Protein AF-A0A640W4Z6-F1 (afdb_monomer_lite)

Foldseek 3Di:
DDQPDFFWDFDWPLPVVLVPPPDDQVDWDWIWTWTTGSVDIDIDIDTDRSVLSVQCVVCLLVVVLVSNLVSCVVVVVQPPDDSVRVSCNQLCVVVCVVPVCVVPQDPDDPKGKFFFWPWKKKWADWPDPPVVLVVLVVLLVVCCVVCVVCVVNSVVSVVVVQVVLQDKDWDQKDKTKHDHDPAWTWIWTAHSVGTDIDTDPDGIKIKMFGGFTFGFHPPPMTMTTGTGRMMMID

Secondary structure (DSSP, 8-state):
--------EEEE---SGGGG--S-TT-EEEEEEEEEETTEEEEEEEEEEHHHHHHHHHHHHTT-HHHHHHHHHHTT--TT--HHHHHHHHTTHHHHHH-HHHHSS-SSSS-EEEEEEEEEEEESEE----TTTHHHHHHHHHHHHH-TT-HHHHHHHHHHHHHHHTS-EEEEEEEEEEE-SSS--EEEEEETTEEEEEE-SSSPEEEEEEEEEEEEE-SSS-EEEEEEEEEEE-

pLDDT: mean 70.26, std 14.86, range [28.12, 92.25]

Radius of gyration: 20.42 Å; chains: 1; bounding box: 44×44×54 Å

Sequence (234 aa):
MRKIMAIFIISLLVCPSFYHVAGRNDVKKEVEIRIYAPNKITIIKKNLPIDKARELSYAINKTKIEVLLKILKEENLTGEYSLNELRAFINGNHMKKTHPQIFSKKLSGEWIYNAMCHPFKISGDMMDIFLYNAGLWALFVILDKLFPSFPLLSGIPLLLIMILGTIPKTTTLGLWIVDQYRGDPYLYANGIFGETEIEKKEGNLIVVTLGFTGVVTIAWRPSAIGSALFVAAK

Structure (mmCIF, N/CA/C/O backbone):
data_AF-A0A640W4Z6-F1
#
_entry.id   AF-A0A640W4Z6-F1
#
loop_
_atom_site.group_PDB
_atom_site.id
_atom_site.type_symbol
_atom_site.label_atom_id
_atom_site.label_alt_id
_atom_site.label_comp_id
_atom_site.label_asym_id
_atom_site.label_entity_id
_atom_site.label_seq_id
_atom_site.pdbx_PDB_ins_code
_atom_site.Cartn_x
_atom_site.Cartn_y
_atom_site.Cartn_z
_atom_site.occupancy
_atom_site.B_iso_or_equiv
_atom_site.auth_seq_id
_atom_site.auth_comp_id
_atom_site.auth_asym_id
_atom_site.auth_atom_id
_atom_site.pdbx_PDB_model_num
ATOM 1 N N . MET A 1 1 ? -20.140 -17.583 -14.870 1.00 29.97 1 MET A N 1
ATOM 2 C CA . MET A 1 1 ? -20.320 -16.509 -13.863 1.00 29.97 1 MET A CA 1
ATOM 3 C C . MET A 1 1 ? -18.998 -16.252 -13.150 1.00 29.97 1 MET A C 1
ATOM 5 O O . MET A 1 1 ? -18.537 -17.117 -12.415 1.00 29.97 1 MET A O 1
ATOM 9 N N . ARG A 1 2 ? -18.353 -15.106 -13.409 1.00 28.28 2 ARG A N 1
ATOM 10 C CA . ARG A 1 2 ? -17.113 -14.693 -12.729 1.00 28.28 2 ARG A CA 1
ATOM 11 C C . ARG A 1 2 ? -17.456 -14.297 -11.289 1.00 28.28 2 ARG A C 1
ATOM 13 O O . ARG A 1 2 ? -18.148 -13.306 -11.088 1.00 28.28 2 ARG A O 1
ATOM 20 N N . LYS A 1 3 ? -17.015 -15.080 -10.298 1.00 28.20 3 LYS A N 1
ATOM 21 C CA . LYS A 1 3 ? -17.085 -14.684 -8.884 1.00 28.20 3 LYS A CA 1
ATOM 22 C C . LYS A 1 3 ? -16.073 -13.556 -8.682 1.00 28.20 3 LYS A C 1
ATOM 24 O O . LYS A 1 3 ? -14.871 -13.798 -8.718 1.00 28.20 3 LYS A O 1
ATOM 29 N N . ILE A 1 4 ? -16.575 -12.329 -8.590 1.00 28.12 4 ILE A N 1
ATOM 30 C CA . ILE A 1 4 ? -15.773 -11.129 -8.351 1.00 28.12 4 ILE A CA 1
ATOM 31 C C . ILE A 1 4 ? -15.097 -11.269 -6.984 1.00 28.12 4 ILE A C 1
ATOM 33 O O . ILE A 1 4 ? -15.717 -11.684 -6.006 1.00 28.12 4 ILE A O 1
ATOM 37 N N . MET A 1 5 ? -13.795 -10.992 -6.972 1.00 29.23 5 MET A N 1
ATOM 38 C CA . MET A 1 5 ? -12.903 -11.096 -5.827 1.00 29.23 5 MET A CA 1
ATOM 39 C C . MET A 1 5 ? -13.321 -10.080 -4.765 1.00 29.23 5 MET A C 1
ATOM 41 O O . MET A 1 5 ? -13.276 -8.872 -4.982 1.00 29.23 5 MET A O 1
ATOM 45 N N . ALA A 1 6 ? -13.760 -10.590 -3.626 1.00 28.50 6 ALA A N 1
ATOM 46 C CA . ALA A 1 6 ? -14.130 -9.806 -2.470 1.00 28.50 6 ALA A CA 1
ATOM 47 C C . ALA A 1 6 ? -12.881 -9.440 -1.668 1.00 28.50 6 ALA A C 1
ATOM 49 O O . ALA A 1 6 ? -12.197 -10.330 -1.171 1.00 28.50 6 ALA A O 1
ATOM 50 N N . ILE A 1 7 ? -12.573 -8.152 -1.542 1.00 34.69 7 ILE A N 1
ATOM 51 C CA . ILE A 1 7 ? -11.409 -7.672 -0.793 1.00 34.69 7 ILE A CA 1
ATOM 52 C C . ILE A 1 7 ? -11.915 -6.969 0.463 1.00 34.69 7 ILE A C 1
ATOM 54 O O . ILE A 1 7 ? -12.677 -6.007 0.372 1.00 34.69 7 ILE A O 1
ATOM 58 N N . PHE A 1 8 ? -11.488 -7.458 1.629 1.00 36.53 8 PHE A N 1
ATOM 59 C CA . PHE A 1 8 ? -11.669 -6.740 2.884 1.00 36.53 8 PHE A CA 1
ATOM 60 C C . PHE A 1 8 ? -10.599 -5.661 3.001 1.00 36.53 8 PHE A C 1
ATOM 62 O O . PHE A 1 8 ? -9.444 -5.896 2.660 1.00 36.53 8 PHE A O 1
ATOM 69 N N . ILE A 1 9 ? -10.966 -4.465 3.439 1.00 41.16 9 ILE A N 1
ATOM 70 C CA . ILE A 1 9 ? -10.035 -3.351 3.630 1.00 41.16 9 ILE A CA 1
ATOM 71 C C . ILE A 1 9 ? -10.560 -2.585 4.836 1.00 41.16 9 ILE A C 1
ATOM 73 O O . ILE A 1 9 ? -11.763 -2.364 4.940 1.00 41.16 9 ILE A O 1
ATOM 77 N N . ILE A 1 10 ? -9.679 -2.192 5.747 1.00 39.78 10 ILE A N 1
ATOM 78 C CA . ILE A 1 10 ? -9.947 -1.094 6.673 1.00 39.78 10 ILE A CA 1
ATOM 79 C C . ILE A 1 10 ? -9.074 0.049 6.177 1.00 39.78 10 ILE A C 1
ATOM 81 O O . ILE A 1 10 ? -7.900 0.138 6.522 1.00 39.78 10 ILE A O 1
ATOM 85 N N . SER A 1 11 ? -9.610 0.872 5.274 1.00 39.69 11 SER A N 1
ATOM 86 C CA . SER A 1 11 ? -8.894 2.069 4.831 1.00 39.69 11 SER A CA 1
ATOM 87 C C . SER A 1 11 ? -9.276 3.199 5.768 1.00 39.69 11 SER A C 1
ATOM 89 O O . SER A 1 11 ? -10.412 3.677 5.736 1.00 39.69 11 SER A O 1
ATOM 91 N N . LEU A 1 12 ? -8.332 3.593 6.610 1.00 43.41 12 LEU A N 1
ATOM 92 C CA . LEU A 1 12 ? -8.458 4.743 7.484 1.00 43.41 12 LEU A CA 1
ATOM 93 C C . LEU A 1 12 ? -7.814 5.927 6.768 1.00 43.41 12 LEU A C 1
ATOM 95 O O . LEU A 1 12 ? -6.592 6.047 6.714 1.00 43.41 12 LEU A O 1
ATOM 99 N N . LEU A 1 13 ? -8.649 6.785 6.170 1.00 39.41 13 LEU A N 1
ATOM 100 C CA . LEU A 1 13 ? -8.226 8.073 5.608 1.00 39.41 13 LEU A CA 1
ATOM 101 C C . LEU A 1 13 ? -7.960 9.036 6.767 1.00 39.41 13 LEU A C 1
ATOM 103 O O . LEU A 1 13 ? -8.683 9.988 7.042 1.00 39.41 13 LEU A O 1
ATOM 107 N N . VAL A 1 14 ? -6.896 8.734 7.492 1.00 39.66 14 VAL A N 1
ATOM 108 C CA . VAL A 1 14 ? -6.366 9.526 8.589 1.00 39.66 14 VAL A CA 1
ATOM 109 C C . VAL A 1 14 ? -5.476 10.563 7.917 1.00 39.66 14 VAL A C 1
ATOM 111 O O . VAL A 1 14 ? -4.285 10.352 7.721 1.00 39.66 14 VAL A O 1
ATOM 114 N N . CYS A 1 15 ? -6.101 11.650 7.452 1.00 34.56 15 CYS A N 1
ATOM 115 C CA . CYS A 1 15 ? -5.456 12.708 6.674 1.00 34.56 15 CYS A CA 1
ATOM 116 C C . CYS A 1 15 ? -4.086 13.081 7.289 1.00 34.56 15 CYS A C 1
ATOM 118 O O . CYS A 1 15 ? -4.086 13.483 8.457 1.00 34.56 15 CYS A O 1
ATOM 120 N N . PRO A 1 16 ? -2.947 12.969 6.564 1.00 39.22 16 PRO A N 1
ATOM 121 C CA . PRO A 1 16 ? -1.575 13.045 7.104 1.00 39.22 16 PRO A CA 1
ATOM 122 C C . PRO A 1 16 ? -1.228 14.324 7.889 1.00 39.22 16 PRO A C 1
ATOM 124 O O . PRO A 1 16 ? -0.202 14.387 8.560 1.00 39.22 16 PRO A O 1
ATOM 127 N N . SER A 1 17 ? -2.125 15.306 7.941 1.00 39.84 17 SER A N 1
ATOM 128 C CA . SER A 1 17 ? -2.103 16.446 8.864 1.00 39.84 17 SER A CA 1
ATOM 129 C C . SER A 1 17 ? -2.153 16.091 10.370 1.00 39.84 17 SER A C 1
ATOM 131 O O . SER A 1 17 ? -2.319 16.983 11.198 1.00 39.84 17 SER A O 1
ATOM 133 N N . PHE A 1 18 ? -2.019 14.821 10.780 1.00 45.28 18 PHE A N 1
ATOM 134 C CA . PHE A 1 18 ? -1.914 14.413 12.197 1.00 45.28 18 PHE A CA 1
ATOM 135 C C . PHE A 1 18 ? -0.620 14.866 12.883 1.00 45.28 18 PHE A C 1
ATOM 137 O O . PHE A 1 18 ? -0.605 15.024 14.111 1.00 45.28 18 PHE A O 1
ATOM 144 N N . TYR A 1 19 ? 0.442 15.097 12.107 1.00 44.72 19 TYR A N 1
ATOM 145 C CA . TYR A 1 19 ? 1.771 15.388 12.643 1.00 44.72 19 TYR A CA 1
ATOM 146 C C . TYR A 1 19 ? 1.959 16.839 13.121 1.00 44.72 19 TYR A C 1
ATOM 148 O O . TYR A 1 19 ? 2.885 17.091 13.882 1.00 44.72 19 TYR A O 1
ATOM 156 N N . HIS A 1 20 ? 1.064 17.774 12.768 1.00 44.03 20 HIS A N 1
ATOM 157 C CA . HIS A 1 20 ? 1.247 19.203 13.083 1.00 44.03 20 HIS A CA 1
ATOM 158 C C . HIS A 1 20 ? 0.396 19.767 14.230 1.00 44.03 20 HIS A C 1
ATOM 160 O O . HIS A 1 20 ? 0.592 20.915 14.613 1.00 44.03 20 HIS A O 1
ATOM 166 N N . VAL A 1 21 ? -0.506 18.990 14.836 1.00 48.25 21 VAL A N 1
ATOM 167 C CA . VAL A 1 21 ? -1.343 19.480 15.952 1.00 48.25 21 VAL A CA 1
ATOM 168 C C . VAL A 1 21 ? -0.769 19.004 17.290 1.00 48.25 21 VAL A C 1
ATOM 170 O O . VAL A 1 21 ? -1.350 18.169 17.982 1.00 48.25 21 VAL A O 1
ATOM 173 N N . ALA A 1 22 ? 0.443 19.433 17.633 1.00 44.06 22 ALA A N 1
ATOM 174 C CA . ALA A 1 22 ? 1.032 19.120 18.934 1.00 44.06 22 ALA A CA 1
ATOM 175 C C . ALA A 1 22 ? 0.314 19.920 20.042 1.00 44.06 22 ALA A C 1
ATOM 177 O O . ALA A 1 22 ? 0.246 21.142 19.976 1.00 44.06 22 ALA A O 1
ATOM 178 N N . GLY A 1 23 ? -0.229 19.231 21.054 1.00 55.84 23 GLY A N 1
ATOM 179 C CA . GLY A 1 23 ? -0.605 19.842 22.339 1.00 55.84 23 GLY A CA 1
ATOM 180 C C . GLY A 1 23 ? -2.076 20.205 22.582 1.00 55.84 23 GLY A C 1
ATOM 181 O O . GLY A 1 23 ? -2.389 20.621 23.691 1.00 55.84 23 GLY A O 1
ATOM 182 N N . ARG A 1 24 ? -2.992 20.029 21.620 1.00 59.69 24 ARG A N 1
ATOM 183 C CA . ARG A 1 24 ? -4.427 20.323 21.816 1.00 59.69 24 ARG A CA 1
ATOM 184 C C . ARG A 1 24 ? -5.296 19.066 21.760 1.00 59.69 24 ARG A C 1
ATOM 186 O O . ARG A 1 24 ? -5.665 18.622 20.677 1.00 59.69 24 ARG A O 1
ATOM 193 N N . ASN A 1 25 ? -5.596 18.484 22.924 1.00 64.19 25 ASN A N 1
ATOM 194 C CA . ASN A 1 25 ? -6.453 17.291 23.056 1.00 64.19 25 ASN A CA 1
ATOM 195 C C . ASN A 1 25 ? -7.954 17.595 22.881 1.00 64.19 25 ASN A C 1
ATOM 197 O O . ASN A 1 25 ? -8.757 16.686 22.696 1.00 64.19 25 ASN A O 1
ATOM 201 N N . ASP A 1 26 ? -8.334 18.868 22.917 1.00 71.19 26 ASP A N 1
ATOM 202 C CA . ASP A 1 26 ? -9.686 19.379 22.680 1.00 71.19 26 ASP A CA 1
ATOM 203 C C . ASP A 1 26 ? -10.091 19.349 21.196 1.00 71.19 26 ASP A C 1
ATOM 205 O O . ASP A 1 26 ? -11.279 19.399 20.864 1.00 71.19 26 ASP A O 1
ATOM 209 N N . VAL A 1 27 ? -9.119 19.223 20.288 1.00 78.94 27 VAL A N 1
ATOM 210 C CA . VAL A 1 27 ? -9.369 19.165 18.847 1.00 78.94 27 VAL A CA 1
ATOM 211 C C . VAL A 1 27 ? -9.938 17.798 18.474 1.00 78.94 27 VAL A C 1
ATOM 213 O O . VAL A 1 27 ? -9.299 16.759 18.653 1.00 78.94 27 VAL A O 1
ATOM 216 N N . LYS A 1 28 ? -11.140 17.804 17.893 1.00 80.81 28 LYS A N 1
ATOM 217 C CA . LYS A 1 28 ? -11.741 16.625 17.263 1.00 80.81 28 LYS A CA 1
ATOM 218 C C . LYS A 1 28 ? -11.389 16.587 15.782 1.00 80.81 28 LYS A C 1
ATOM 220 O O . LYS A 1 28 ? -11.337 17.625 15.125 1.00 80.81 28 LYS A O 1
ATOM 225 N N . LYS A 1 29 ? -11.179 15.388 15.249 1.00 76.94 29 LYS A N 1
ATOM 226 C CA . LYS A 1 29 ? -10.912 15.165 13.830 1.00 76.94 29 LYS A CA 1
ATOM 227 C C . LYS A 1 29 ? -11.886 14.141 13.276 1.00 76.94 29 LYS A C 1
ATOM 229 O O . LYS A 1 29 ? -12.133 13.118 13.915 1.00 76.94 29 LYS A O 1
ATOM 234 N N . GLU A 1 30 ? -12.428 14.423 12.097 1.00 78.50 30 GLU A N 1
ATOM 235 C CA . GLU A 1 30 ? -13.239 13.442 11.392 1.00 78.50 30 GLU A CA 1
ATOM 236 C C . GLU A 1 30 ? -12.342 12.282 10.964 1.00 78.50 30 GLU A C 1
ATOM 238 O O . GLU A 1 30 ? -11.307 12.458 10.314 1.00 78.50 30 GLU A O 1
ATOM 243 N N . VAL A 1 31 ? -12.739 11.094 11.388 1.00 73.19 31 VAL A N 1
ATOM 244 C CA . VAL A 1 31 ? -12.118 9.836 11.031 1.00 73.19 31 VAL A CA 1
ATOM 245 C C . VAL A 1 31 ? -13.136 9.045 10.232 1.00 73.19 31 VAL A C 1
ATOM 247 O O . VAL A 1 31 ? -14.255 8.799 10.685 1.00 73.19 31 VAL A O 1
ATOM 250 N N . GLU A 1 32 ? -12.731 8.650 9.031 1.00 73.12 32 GLU A N 1
ATOM 251 C CA . GLU A 1 32 ? -13.517 7.798 8.154 1.00 73.12 32 GLU A CA 1
ATOM 252 C C . GLU A 1 32 ? -12.914 6.394 8.144 1.00 73.12 32 GLU A C 1
ATOM 254 O O . GLU A 1 32 ? -11.758 6.192 7.761 1.00 73.12 32 GLU A O 1
ATOM 259 N N . ILE A 1 33 ? -13.719 5.426 8.571 1.00 67.00 33 ILE A N 1
ATOM 260 C CA . ILE A 1 33 ? -13.407 4.004 8.549 1.00 67.00 33 ILE A CA 1
ATOM 261 C C . ILE A 1 33 ? -14.271 3.377 7.480 1.00 67.00 33 ILE A C 1
ATOM 263 O O . ILE A 1 33 ? -15.498 3.399 7.553 1.00 67.00 33 ILE A O 1
ATOM 267 N N . ARG A 1 34 ? -13.625 2.785 6.486 1.00 64.75 34 ARG A N 1
ATOM 268 C CA . ARG A 1 34 ? -14.312 1.991 5.476 1.00 64.75 34 ARG A CA 1
ATOM 269 C C . ARG A 1 34 ? -14.017 0.533 5.736 1.00 64.75 34 ARG A C 1
ATOM 271 O O . ARG A 1 34 ? -12.856 0.149 5.671 1.00 64.75 34 ARG A O 1
ATOM 278 N N . ILE A 1 35 ? -15.054 -0.243 6.014 1.00 63.06 35 ILE A N 1
ATOM 279 C CA . ILE A 1 35 ? -15.006 -1.695 6.137 1.00 63.06 35 ILE A CA 1
ATOM 280 C C . ILE A 1 35 ? -15.552 -2.259 4.831 1.00 63.06 35 ILE A C 1
ATOM 282 O O . ILE A 1 35 ? -16.745 -2.158 4.549 1.00 63.06 35 ILE A O 1
ATOM 286 N N . TYR A 1 36 ? -14.677 -2.823 4.013 1.00 56.72 36 TYR A N 1
ATOM 287 C CA . TYR A 1 36 ? -15.079 -3.446 2.756 1.00 56.72 36 TYR A CA 1
ATOM 288 C C . TYR A 1 36 ? -15.353 -4.921 3.030 1.00 56.72 36 TYR A C 1
ATOM 290 O O . TYR A 1 36 ? -14.544 -5.590 3.652 1.00 56.72 36 TYR A O 1
ATOM 298 N N . ALA A 1 37 ? -16.492 -5.434 2.599 1.00 53.84 37 ALA A N 1
ATOM 299 C CA . ALA A 1 37 ? -16.883 -6.832 2.693 1.00 53.84 37 ALA A CA 1
ATOM 300 C C . ALA A 1 37 ? -17.300 -7.325 1.299 1.00 53.84 37 ALA A C 1
ATOM 302 O O . ALA A 1 37 ? -17.589 -6.499 0.429 1.00 53.84 37 ALA A O 1
ATOM 303 N N . PRO A 1 38 ? -17.365 -8.652 1.060 1.00 47.56 38 PRO A N 1
ATOM 304 C CA . PRO A 1 38 ? -17.603 -9.212 -0.269 1.00 47.56 38 PRO A CA 1
ATOM 305 C C . PRO A 1 38 ? -18.714 -8.575 -1.099 1.00 47.56 38 PRO A C 1
ATOM 307 O O . PRO A 1 38 ? -18.552 -8.413 -2.303 1.00 47.56 38 PRO A O 1
ATOM 310 N N . ASN A 1 39 ? -19.805 -8.176 -0.447 1.00 52.12 39 ASN A N 1
ATOM 311 C CA . ASN A 1 39 ? -20.991 -7.640 -1.110 1.00 52.12 39 ASN A CA 1
ATOM 312 C C . ASN A 1 39 ? -21.408 -6.259 -0.574 1.00 52.12 39 ASN A C 1
ATOM 314 O O . ASN A 1 39 ? -22.507 -5.801 -0.875 1.00 52.12 39 ASN A O 1
ATOM 318 N N . LYS A 1 40 ? -20.593 -5.616 0.274 1.00 56.28 40 LYS A N 1
ATOM 319 C CA . LYS A 1 40 ? -20.990 -4.391 0.983 1.00 56.28 40 LYS A CA 1
ATOM 320 C C . LYS A 1 40 ? -19.780 -3.564 1.393 1.00 56.28 40 LYS A C 1
ATOM 322 O O . LYS A 1 40 ? -18.792 -4.107 1.869 1.00 56.28 40 LYS A O 1
ATOM 327 N N . ILE A 1 41 ? -19.881 -2.246 1.265 1.00 62.75 41 ILE A N 1
ATOM 328 C CA . ILE A 1 41 ? -18.934 -1.306 1.870 1.00 62.75 41 ILE A CA 1
ATOM 329 C C . ILE A 1 41 ? -19.668 -0.608 3.010 1.00 62.75 41 ILE A C 1
ATOM 331 O O . ILE A 1 41 ? -20.677 0.056 2.782 1.00 62.75 41 ILE A O 1
ATOM 335 N N . THR A 1 42 ? -19.165 -0.756 4.231 1.00 70.31 42 THR A N 1
ATOM 336 C CA . THR A 1 42 ? -19.670 -0.044 5.405 1.00 70.31 42 THR A CA 1
ATOM 337 C C . THR A 1 42 ? -18.748 1.136 5.672 1.00 70.31 42 THR A C 1
ATOM 339 O O . THR A 1 42 ? -17.573 0.954 5.982 1.00 70.31 42 THR A O 1
ATOM 342 N N . ILE A 1 43 ? -19.272 2.350 5.529 1.00 75.56 43 ILE A N 1
ATOM 343 C CA . ILE A 1 43 ? -18.536 3.587 5.799 1.00 75.56 43 ILE A CA 1
ATOM 344 C C . ILE A 1 43 ? -19.015 4.133 7.139 1.00 75.56 43 ILE A C 1
ATOM 346 O O . ILE A 1 43 ? -20.203 4.388 7.321 1.00 75.56 43 ILE A O 1
ATOM 350 N N . ILE A 1 44 ? -18.084 4.317 8.067 1.00 76.50 44 ILE A N 1
ATOM 351 C CA . ILE A 1 44 ? -18.327 4.868 9.396 1.00 76.50 44 ILE A CA 1
ATOM 352 C C . ILE A 1 44 ? -17.531 6.162 9.497 1.00 76.50 44 ILE A C 1
ATOM 354 O O . ILE A 1 44 ? -16.304 6.151 9.407 1.00 76.50 44 ILE A O 1
ATOM 358 N N . LYS A 1 45 ? -18.231 7.280 9.678 1.00 82.00 45 LYS A N 1
ATOM 359 C CA . LYS A 1 45 ? -17.625 8.593 9.918 1.00 82.00 45 LYS A CA 1
ATOM 360 C C . LYS A 1 45 ? -17.846 8.982 11.366 1.00 82.00 45 LYS A C 1
ATOM 362 O O . LYS A 1 45 ? -18.983 8.959 11.837 1.00 82.00 45 LYS A O 1
ATOM 367 N N . LYS A 1 46 ? -16.777 9.334 12.075 1.00 83.12 46 LYS A N 1
ATOM 368 C CA . LYS A 1 46 ? -16.867 9.781 13.465 1.00 83.12 46 LYS A CA 1
ATOM 369 C C . LYS A 1 46 ? -15.847 10.867 13.759 1.00 83.12 46 LYS A C 1
ATOM 371 O O . LYS A 1 46 ? -14.681 10.750 13.400 1.00 83.12 46 LYS A O 1
ATOM 376 N N . ASN A 1 47 ? -16.284 11.896 14.475 1.00 84.19 47 ASN A N 1
ATOM 377 C CA . ASN A 1 47 ? -15.384 12.886 15.051 1.00 84.19 47 ASN A CA 1
ATOM 378 C C . ASN A 1 47 ? -14.745 12.313 16.317 1.00 84.19 47 ASN A C 1
ATOM 380 O O . ASN A 1 47 ? -15.415 12.184 17.344 1.00 84.19 47 ASN A O 1
ATOM 384 N N . LEU A 1 48 ? -13.463 11.967 16.231 1.00 81.62 48 LEU A N 1
ATOM 385 C CA . LEU A 1 48 ? -12.689 11.433 17.347 1.00 81.62 48 LEU A CA 1
ATOM 386 C C . LEU A 1 48 ? -11.808 12.516 17.973 1.00 81.62 48 LEU A C 1
ATOM 388 O O . LEU A 1 48 ? -11.275 13.358 17.243 1.00 81.62 48 LEU A O 1
ATOM 392 N N . PRO A 1 49 ? -11.607 12.482 19.302 1.00 85.62 49 PRO A N 1
ATOM 393 C CA . PRO A 1 49 ? -10.501 13.184 19.942 1.00 85.62 49 PRO A CA 1
ATOM 394 C C . PRO A 1 49 ? -9.166 12.864 19.251 1.00 85.62 49 PRO A C 1
ATOM 396 O O . PRO A 1 49 ? -8.940 11.738 18.789 1.00 85.62 49 PRO A O 1
ATOM 399 N N . ILE A 1 50 ? -8.287 13.859 19.120 1.00 80.06 50 ILE A N 1
ATOM 400 C CA . ILE A 1 50 ? -7.060 13.708 18.326 1.00 80.06 50 ILE A CA 1
ATOM 401 C C . ILE A 1 50 ? -6.089 12.664 18.893 1.00 80.06 50 ILE A C 1
ATOM 403 O O . ILE A 1 50 ? -5.374 12.018 18.128 1.00 80.06 50 ILE A O 1
ATOM 407 N N . ASP A 1 51 ? -6.072 12.472 20.210 1.00 81.75 51 ASP A N 1
ATOM 408 C CA . ASP A 1 51 ? -5.327 11.424 20.908 1.00 81.75 51 ASP A CA 1
ATOM 409 C C . ASP A 1 51 ? -5.829 10.031 20.509 1.00 81.75 51 ASP A C 1
ATOM 411 O O . ASP A 1 51 ? -5.026 9.189 20.108 1.00 81.75 51 ASP A O 1
ATOM 415 N N . LYS A 1 52 ? -7.150 9.820 20.480 1.00 81.81 52 LYS A N 1
ATOM 416 C CA . LYS A 1 52 ? -7.761 8.562 20.021 1.00 81.81 52 LYS A CA 1
ATOM 417 C C . LYS A 1 52 ? -7.528 8.301 18.541 1.00 81.81 52 LYS A C 1
ATOM 419 O O . LYS A 1 52 ? -7.186 7.186 18.152 1.00 81.81 52 LYS A O 1
ATOM 424 N N . ALA A 1 53 ? -7.638 9.327 17.704 1.00 76.94 53 ALA A N 1
ATOM 425 C CA . ALA A 1 53 ? -7.343 9.200 16.281 1.00 76.94 53 ALA A CA 1
ATOM 426 C C . ALA A 1 53 ? -5.850 8.890 16.016 1.00 76.94 53 ALA A C 1
ATOM 428 O O . ALA A 1 53 ? -5.530 8.127 15.100 1.00 76.94 53 ALA A O 1
ATOM 429 N N . ARG A 1 54 ? -4.930 9.412 16.843 1.00 74.81 54 ARG A N 1
ATOM 430 C CA . ARG A 1 54 ? -3.504 9.036 16.824 1.00 74.81 54 ARG A CA 1
ATOM 431 C C . ARG A 1 54 ? -3.277 7.604 17.281 1.00 74.81 54 ARG A C 1
ATOM 433 O O . ARG A 1 54 ? -2.517 6.894 16.631 1.00 74.81 54 ARG A O 1
ATOM 440 N N . GLU A 1 55 ? -3.922 7.189 18.366 1.00 79.25 55 GLU A N 1
ATOM 441 C CA . GLU A 1 55 ? -3.839 5.823 18.891 1.00 79.25 55 GLU A CA 1
ATOM 442 C C . GLU A 1 55 ? -4.308 4.812 17.835 1.00 79.25 55 GLU A C 1
ATOM 444 O O . GLU A 1 55 ? -3.626 3.821 17.572 1.00 79.25 55 GLU A O 1
ATOM 449 N N . LEU A 1 56 ? -5.408 5.128 17.146 1.00 71.44 56 LEU A N 1
ATOM 450 C CA . LEU A 1 56 ? -5.947 4.343 16.040 1.00 71.44 56 LEU A CA 1
ATOM 451 C C . LEU A 1 56 ? -4.955 4.255 14.868 1.00 71.44 56 LEU A C 1
ATOM 453 O O . LEU A 1 56 ? -4.652 3.160 14.399 1.00 71.44 56 LEU A O 1
ATOM 457 N N . SER A 1 57 ? -4.398 5.391 14.436 1.00 66.69 57 SER A N 1
ATOM 458 C CA . SER A 1 57 ? -3.367 5.448 13.388 1.00 66.69 57 SER A CA 1
ATOM 459 C C . SER A 1 57 ? -2.129 4.620 13.747 1.00 66.69 57 SER A C 1
ATOM 461 O O . SER A 1 57 ? -1.628 3.828 12.950 1.00 66.69 57 SER A O 1
ATOM 463 N N . TYR A 1 58 ? -1.658 4.751 14.986 1.00 67.94 58 TYR A N 1
ATOM 464 C CA . TYR A 1 58 ? -0.508 4.014 15.490 1.00 67.94 58 TYR A CA 1
ATOM 465 C C . TYR A 1 58 ? -0.771 2.504 15.545 1.00 67.94 58 TYR A C 1
ATOM 467 O O . TYR A 1 58 ? 0.089 1.721 15.138 1.00 67.94 58 TYR A O 1
ATOM 475 N N . ALA A 1 59 ? -1.953 2.087 16.010 1.00 67.88 59 ALA A N 1
ATOM 476 C CA . ALA A 1 59 ? -2.335 0.680 16.075 1.00 67.88 59 ALA A CA 1
ATOM 477 C C . ALA A 1 59 ? -2.355 0.024 14.687 1.00 67.88 59 ALA A C 1
ATOM 479 O O . ALA A 1 59 ? -1.899 -1.110 14.553 1.00 67.88 59 ALA A O 1
ATOM 480 N N . ILE A 1 60 ? -2.803 0.750 13.658 1.00 63.16 60 ILE A N 1
ATOM 481 C CA . ILE A 1 60 ? -2.767 0.298 12.259 1.00 63.16 60 ILE A CA 1
ATOM 482 C C . ILE A 1 60 ? -1.328 0.188 11.764 1.00 63.16 60 ILE A C 1
ATOM 484 O O . ILE A 1 60 ? -0.919 -0.876 11.313 1.00 63.16 60 ILE A O 1
ATOM 488 N N . ASN A 1 61 ? -0.541 1.258 11.902 1.00 56.09 61 ASN A N 1
ATOM 489 C CA . ASN A 1 61 ? 0.826 1.321 11.371 1.00 56.09 61 ASN A CA 1
ATOM 490 C C . ASN A 1 61 ? 1.773 0.305 12.024 1.00 56.09 61 ASN A C 1
ATOM 492 O O . ASN A 1 61 ? 2.795 -0.058 11.447 1.00 56.09 61 ASN A O 1
ATOM 496 N N . LYS A 1 62 ? 1.473 -0.119 13.256 1.00 61.31 62 LYS A N 1
ATOM 497 C CA . LYS A 1 62 ? 2.235 -1.137 13.994 1.00 61.31 62 LYS A CA 1
ATOM 498 C C . LYS A 1 62 ? 1.555 -2.502 14.023 1.00 61.31 62 LYS A C 1
ATOM 500 O O . LYS A 1 62 ? 2.011 -3.367 14.767 1.00 61.31 62 LYS A O 1
ATOM 505 N N . THR A 1 63 ? 0.468 -2.682 13.276 1.00 65.25 63 THR A N 1
ATOM 506 C CA . THR A 1 63 ? -0.261 -3.954 13.179 1.00 65.25 63 THR A CA 1
ATOM 507 C C . THR A 1 63 ? -0.677 -4.508 14.554 1.00 65.25 63 THR A C 1
ATOM 509 O O . THR A 1 63 ? -0.752 -5.715 14.778 1.00 65.25 63 THR A O 1
ATOM 512 N N . LYS A 1 64 ? -0.960 -3.623 15.522 1.00 73.12 64 LYS A N 1
ATOM 513 C CA . LYS A 1 64 ? -1.391 -3.992 16.879 1.00 73.12 64 LYS A CA 1
ATOM 51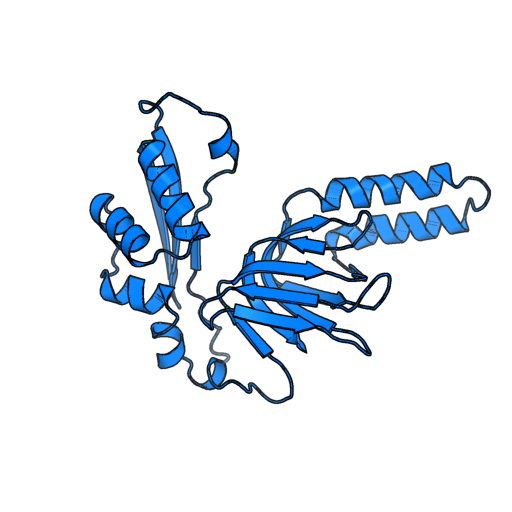4 C C . LYS A 1 64 ? -2.891 -4.282 16.882 1.00 73.12 64 LYS A C 1
ATOM 516 O O . LYS A 1 64 ? -3.690 -3.472 17.347 1.00 73.12 64 LYS A O 1
ATOM 521 N N . ILE A 1 65 ? -3.259 -5.453 16.367 1.00 72.75 65 ILE A N 1
ATOM 522 C CA . ILE A 1 65 ? -4.650 -5.883 16.143 1.00 72.75 65 ILE A CA 1
ATOM 523 C C . ILE A 1 65 ? -5.517 -5.748 17.401 1.00 72.75 65 ILE A C 1
ATOM 525 O O . ILE A 1 65 ? -6.620 -5.221 17.321 1.00 72.75 65 ILE A O 1
ATOM 529 N N . GLU A 1 66 ? -5.021 -6.158 18.571 1.00 83.38 66 GLU A N 1
ATOM 530 C CA . GLU A 1 66 ? -5.788 -6.069 19.825 1.00 83.38 66 GLU A CA 1
ATOM 531 C C . GLU A 1 66 ? -6.099 -4.623 20.228 1.00 83.38 66 GLU A C 1
ATOM 533 O O . GLU A 1 66 ? -7.212 -4.318 20.653 1.00 83.38 66 GLU A O 1
ATOM 538 N N . VAL A 1 67 ? -5.134 -3.717 20.046 1.00 81.69 67 VAL A N 1
ATOM 539 C CA . VAL A 1 67 ? -5.312 -2.285 20.326 1.00 81.69 67 VAL A CA 1
ATOM 540 C C . VAL A 1 67 ? -6.311 -1.685 19.340 1.00 81.69 67 VAL A C 1
ATOM 542 O O . VAL A 1 67 ? -7.230 -0.982 19.747 1.00 81.69 67 VAL A O 1
ATOM 545 N N . LEU A 1 68 ? -6.187 -2.028 18.054 1.00 78.50 68 LEU A N 1
ATOM 546 C CA . LEU A 1 68 ? -7.125 -1.607 17.017 1.00 78.50 68 LEU A CA 1
ATOM 547 C C . LEU A 1 68 ? -8.555 -2.064 17.343 1.00 78.50 68 LEU A C 1
ATOM 549 O O . LEU A 1 68 ? -9.465 -1.243 17.382 1.00 78.50 68 LEU A O 1
ATOM 553 N N . LEU A 1 69 ? -8.757 -3.351 17.633 1.00 84.19 69 LEU A N 1
ATOM 554 C CA . LEU A 1 69 ? -10.070 -3.912 17.969 1.00 84.19 69 LEU A CA 1
ATOM 555 C C . LEU A 1 69 ? -10.668 -3.285 19.233 1.00 84.19 69 LEU A C 1
ATOM 557 O O . LEU A 1 69 ? -11.874 -3.037 19.278 1.00 84.19 69 LEU A O 1
ATOM 561 N N . LYS A 1 70 ? -9.835 -2.997 20.240 1.00 88.31 70 LYS A N 1
ATOM 562 C CA . LYS A 1 70 ? -10.252 -2.295 21.456 1.00 88.31 70 LYS A CA 1
ATOM 563 C C . LYS A 1 70 ? -10.778 -0.897 21.133 1.00 88.31 70 LYS A C 1
ATOM 565 O O . LYS A 1 70 ? -11.901 -0.589 21.519 1.00 88.31 70 LYS A O 1
ATOM 570 N N . ILE A 1 71 ? -10.023 -0.095 20.379 1.00 82.94 71 ILE A N 1
ATOM 571 C CA . ILE A 1 71 ? -10.435 1.265 19.993 1.00 82.94 71 ILE A CA 1
ATOM 572 C C . ILE A 1 71 ? -11.702 1.219 19.138 1.00 82.94 71 ILE A C 1
ATOM 574 O O . ILE A 1 71 ? -12.633 1.980 19.383 1.00 82.94 71 ILE A O 1
ATOM 578 N N . LEU A 1 72 ? -11.779 0.297 18.171 1.00 83.06 72 LEU A N 1
ATOM 579 C CA . LEU A 1 72 ? -12.974 0.145 17.341 1.00 83.06 72 LEU A CA 1
ATOM 580 C C . LEU A 1 72 ? -14.217 -0.157 18.190 1.00 83.06 72 LEU A C 1
ATOM 582 O O . LEU A 1 72 ? -15.286 0.374 17.901 1.00 83.06 72 LEU A O 1
ATOM 586 N N . LYS A 1 73 ? -14.082 -0.970 19.246 1.00 89.81 73 LYS A N 1
ATOM 587 C CA . LYS A 1 73 ? -15.172 -1.247 20.190 1.00 89.81 73 LYS A CA 1
ATOM 588 C C . LYS A 1 73 ? -15.527 -0.024 21.031 1.00 89.81 73 LYS A C 1
ATOM 590 O O . LYS A 1 73 ? -16.691 0.350 21.069 1.00 89.81 73 LYS A O 1
ATOM 595 N N . GLU A 1 74 ? -14.544 0.569 21.712 1.00 90.50 74 GLU A N 1
ATOM 596 C CA . GLU A 1 74 ? -14.738 1.718 22.613 1.00 90.50 74 GLU A CA 1
ATOM 597 C C . GLU A 1 74 ? -15.400 2.891 21.888 1.00 90.50 74 GLU A C 1
ATOM 599 O O . GLU A 1 74 ? -16.265 3.570 22.436 1.00 90.50 74 GLU A O 1
ATOM 604 N N . GLU A 1 75 ? -15.040 3.083 20.622 1.00 85.56 75 GLU A N 1
ATOM 605 C CA . GLU A 1 75 ? -15.542 4.174 19.808 1.00 85.56 75 GLU A CA 1
ATOM 606 C C . GLU A 1 75 ? -16.782 3.810 18.974 1.00 85.56 75 GLU A C 1
ATOM 608 O O . GLU A 1 75 ? -17.235 4.642 18.186 1.00 85.56 75 GLU A O 1
ATOM 613 N N . ASN A 1 76 ? -17.377 2.624 19.141 1.00 85.56 76 ASN A N 1
ATOM 614 C CA . ASN A 1 76 ? -18.520 2.154 18.339 1.00 85.56 76 ASN A CA 1
ATOM 615 C C . ASN A 1 76 ? -18.267 2.236 16.816 1.00 85.56 76 ASN A C 1
ATOM 617 O O . ASN A 1 76 ? -19.135 2.615 16.032 1.00 85.56 76 ASN A O 1
ATOM 621 N N . LEU A 1 77 ? -17.053 1.889 16.394 1.00 81.12 77 LEU A N 1
ATOM 622 C CA . LEU A 1 77 ? -16.576 1.922 15.008 1.00 81.12 77 LEU A CA 1
ATOM 623 C C . LEU A 1 77 ? -16.551 0.533 14.356 1.00 81.12 77 LEU A C 1
ATOM 625 O O . LEU A 1 77 ? -15.927 0.331 13.317 1.00 81.12 77 LEU A O 1
ATOM 629 N N . THR A 1 78 ? -17.210 -0.445 14.969 1.00 81.38 78 THR A N 1
ATOM 630 C CA . THR A 1 78 ? -17.286 -1.821 14.463 1.00 81.38 78 THR A CA 1
ATOM 631 C C . THR A 1 78 ? -18.338 -1.983 13.366 1.00 81.38 78 THR A C 1
ATOM 633 O O . THR A 1 78 ? -18.294 -2.947 12.604 1.00 81.38 78 THR A O 1
ATOM 636 N N . GLY A 1 79 ? -19.293 -1.050 13.277 1.00 81.75 79 GLY A N 1
ATOM 637 C CA . GLY A 1 79 ? -20.482 -1.205 12.443 1.00 81.75 79 GLY A CA 1
ATOM 638 C C . GLY A 1 79 ? -21.329 -2.383 12.926 1.00 81.75 79 GLY A C 1
ATOM 639 O O . GLY A 1 79 ? -21.545 -2.543 14.124 1.00 81.75 79 GLY A O 1
ATOM 640 N N . GLU A 1 80 ? -21.774 -3.223 11.993 1.00 82.50 80 GLU A N 1
ATOM 641 C CA . GLU A 1 80 ? -22.560 -4.438 12.270 1.00 82.50 80 GLU A CA 1
ATOM 642 C C . GLU A 1 80 ? -21.707 -5.673 12.608 1.00 82.50 80 GLU A C 1
ATOM 644 O O . GLU A 1 80 ? -22.249 -6.727 12.926 1.00 82.50 80 GLU A O 1
ATOM 649 N N . TYR A 1 81 ? -20.378 -5.561 12.530 1.00 81.69 81 TYR A N 1
ATOM 650 C CA . TYR A 1 81 ? -19.478 -6.699 12.685 1.00 81.69 81 TYR A CA 1
ATOM 651 C C . TYR A 1 81 ? -19.115 -6.939 14.149 1.00 81.69 81 TYR A C 1
ATOM 653 O O . TYR A 1 81 ? -18.780 -6.014 14.894 1.00 81.69 81 TYR A O 1
ATOM 661 N N . SER A 1 82 ? -19.089 -8.207 14.549 1.00 88.06 82 SER A N 1
ATOM 662 C CA . SER A 1 82 ? -18.517 -8.609 15.832 1.00 88.06 82 SER A CA 1
ATOM 663 C C . SER A 1 82 ? -16.993 -8.426 15.845 1.00 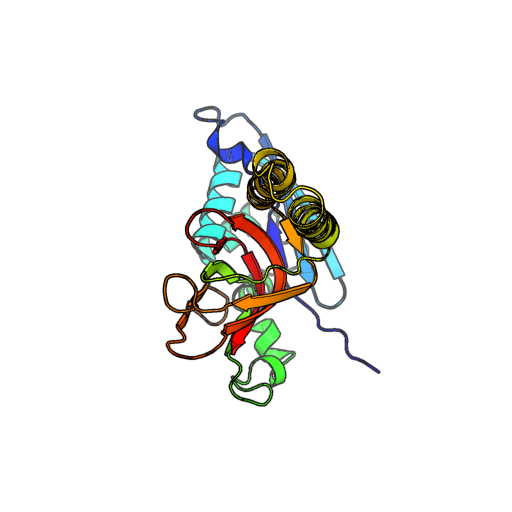88.06 82 SER A C 1
ATOM 665 O O . SER A 1 82 ? -16.321 -8.456 14.811 1.00 88.06 82 SER A O 1
ATOM 667 N N . LEU A 1 83 ? -16.400 -8.310 17.039 1.00 86.56 83 LEU A N 1
ATOM 668 C CA . LEU A 1 83 ? -14.939 -8.244 17.171 1.00 86.56 83 LEU A CA 1
ATOM 669 C C . LEU A 1 83 ? -14.225 -9.484 16.632 1.00 86.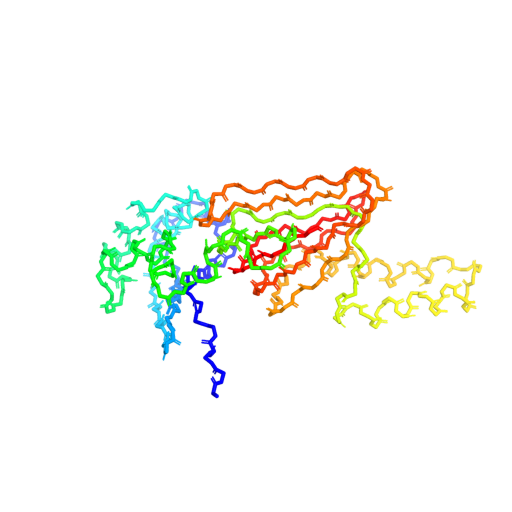56 83 LEU A C 1
ATOM 671 O O . LEU A 1 83 ? -13.107 -9.374 16.132 1.00 86.56 83 LEU A O 1
ATOM 675 N N . ASN A 1 84 ? -14.859 -10.653 16.721 1.00 86.06 84 ASN A N 1
ATOM 676 C CA . ASN A 1 84 ? -14.299 -11.892 16.192 1.00 86.06 84 ASN A CA 1
ATOM 677 C C . ASN A 1 84 ? -14.288 -11.886 14.663 1.00 86.06 84 ASN A C 1
ATOM 679 O O . ASN A 1 84 ? -13.308 -12.326 14.064 1.00 86.06 84 ASN A O 1
ATOM 683 N N . GLU A 1 85 ? -15.333 -11.348 14.034 1.00 78.12 85 GLU A N 1
ATOM 684 C CA . GLU A 1 85 ? -15.370 -11.160 12.584 1.00 78.12 85 GLU A CA 1
ATOM 685 C C . GLU A 1 85 ? -14.313 -10.152 12.142 1.00 78.12 85 GLU A C 1
ATOM 687 O O . GLU A 1 85 ? -13.482 -10.493 11.306 1.00 78.12 85 GLU A O 1
ATOM 692 N N . LEU A 1 86 ? -14.251 -8.969 12.764 1.00 75.94 86 LEU A N 1
ATOM 693 C CA . LEU A 1 86 ? -13.218 -7.963 12.483 1.00 75.94 86 LEU A CA 1
ATOM 694 C C . LEU A 1 86 ? -11.807 -8.529 12.645 1.00 75.94 86 LEU A C 1
ATOM 696 O O . LEU A 1 86 ? -10.970 -8.340 11.769 1.00 75.94 86 LEU A O 1
ATOM 700 N N . ARG A 1 87 ? -11.551 -9.294 13.708 1.00 81.00 87 ARG A N 1
ATOM 701 C CA . ARG A 1 87 ? -10.278 -9.998 13.915 1.00 81.00 87 ARG A CA 1
ATOM 702 C C . ARG A 1 87 ? -9.989 -10.990 12.792 1.00 81.00 87 ARG A C 1
ATOM 704 O O . ARG A 1 87 ? -8.879 -11.022 12.267 1.00 81.00 87 ARG A O 1
ATOM 711 N N . ALA A 1 88 ? -10.973 -11.810 12.427 1.00 67.81 88 ALA A N 1
ATOM 712 C CA . ALA A 1 88 ? -10.829 -12.787 11.355 1.00 67.81 88 ALA A CA 1
ATOM 713 C C . ALA A 1 88 ? -10.582 -12.110 10.002 1.00 67.81 88 ALA A C 1
ATOM 715 O O . ALA A 1 88 ? -9.843 -12.651 9.179 1.00 67.81 88 ALA A O 1
ATOM 716 N N . PHE A 1 89 ? -11.167 -10.936 9.780 1.00 67.75 89 PHE A N 1
ATOM 717 C CA . PHE A 1 89 ? -10.939 -10.146 8.586 1.00 67.75 89 PHE A CA 1
ATOM 718 C C . PHE A 1 89 ? -9.548 -9.501 8.568 1.00 67.75 89 PHE A C 1
ATOM 720 O O . PHE A 1 89 ? -8.825 -9.679 7.591 1.00 67.75 89 PHE A O 1
ATOM 727 N N . ILE A 1 90 ? -9.144 -8.825 9.651 1.00 67.75 90 ILE A N 1
ATOM 728 C CA . ILE A 1 90 ? -7.831 -8.170 9.780 1.00 67.75 90 ILE A CA 1
ATOM 729 C C . ILE A 1 90 ? -6.694 -9.193 9.643 1.00 67.75 90 ILE A C 1
ATOM 731 O O . ILE A 1 90 ? -5.713 -8.933 8.957 1.00 67.75 90 ILE A O 1
ATOM 735 N N . ASN A 1 91 ? -6.843 -10.387 10.224 1.00 66.31 91 ASN A N 1
ATOM 736 C CA . ASN A 1 91 ? -5.823 -11.443 10.159 1.00 66.31 91 ASN A CA 1
ATOM 737 C C . ASN A 1 91 ? -5.876 -12.261 8.857 1.00 66.31 91 ASN A C 1
ATOM 739 O O . ASN A 1 91 ? -5.166 -13.258 8.715 1.00 66.31 91 ASN A O 1
ATOM 743 N N . GLY A 1 92 ? -6.783 -11.927 7.935 1.00 58.28 92 GLY A N 1
ATOM 744 C CA . GLY A 1 92 ? -6.974 -12.671 6.692 1.00 58.28 92 GLY A CA 1
ATOM 745 C C . GLY A 1 92 ? -7.580 -14.069 6.852 1.00 58.28 92 GLY A C 1
ATOM 746 O O . GLY A 1 92 ? -7.763 -14.761 5.853 1.00 58.28 92 GLY A O 1
ATOM 747 N N . ASN A 1 93 ? -7.916 -14.507 8.069 1.00 64.56 93 ASN A N 1
ATOM 748 C CA . ASN A 1 93 ? -8.490 -15.830 8.341 1.00 64.56 93 ASN A CA 1
ATOM 749 C C . ASN A 1 93 ? -9.842 -16.027 7.653 1.00 64.56 93 ASN A C 1
ATOM 751 O O . ASN A 1 93 ? -10.128 -17.115 7.156 1.00 64.56 93 ASN A O 1
ATOM 755 N N . HIS A 1 94 ? -10.658 -14.973 7.593 1.00 63.81 94 HIS A N 1
ATOM 756 C CA . HIS A 1 94 ? -11.918 -15.022 6.863 1.00 63.81 94 HIS A CA 1
ATOM 757 C C . HIS A 1 94 ? -11.671 -15.324 5.381 1.00 63.81 94 HIS A C 1
ATOM 759 O O . HIS A 1 94 ? -12.275 -16.239 4.831 1.00 63.81 94 HIS A O 1
ATOM 765 N N . MET A 1 95 ? -10.717 -14.620 4.767 1.00 57.75 95 MET A N 1
ATOM 766 C CA . MET A 1 95 ? -10.377 -14.808 3.360 1.00 57.75 95 MET A CA 1
ATOM 767 C C . MET A 1 95 ? -9.735 -16.178 3.082 1.00 57.75 95 MET A C 1
ATOM 769 O O . MET A 1 95 ? -10.075 -16.814 2.087 1.00 57.75 95 MET A O 1
ATOM 773 N N . LYS A 1 96 ? -8.879 -16.683 3.987 1.00 61.84 96 LYS A N 1
ATOM 774 C CA . LYS A 1 96 ? -8.343 -18.059 3.931 1.00 61.84 96 LYS A CA 1
ATOM 775 C C . LYS A 1 96 ? -9.461 -19.097 3.859 1.00 61.84 96 LYS A C 1
ATOM 777 O O . LYS A 1 96 ? -9.358 -20.060 3.107 1.00 61.84 96 LYS A O 1
ATOM 782 N N . LYS A 1 97 ? -10.526 -18.891 4.637 1.00 66.56 97 LYS A N 1
ATOM 783 C CA . LYS A 1 97 ? -11.678 -19.793 4.699 1.00 66.56 97 LYS A CA 1
ATOM 784 C C . LYS A 1 97 ? -12.573 -19.680 3.463 1.00 66.56 97 LYS A C 1
ATOM 786 O O . LYS A 1 97 ? -13.059 -20.698 2.983 1.00 66.56 97 LYS A O 1
ATOM 791 N N . THR A 1 98 ? -12.818 -18.469 2.962 1.00 57.12 98 THR A N 1
ATOM 792 C CA . THR A 1 98 ? -13.753 -18.237 1.847 1.00 57.12 98 THR A CA 1
ATOM 793 C C . THR A 1 98 ? -13.133 -18.439 0.470 1.00 57.12 98 THR A C 1
ATOM 795 O O . THR A 1 98 ? -13.845 -18.786 -0.474 1.00 57.12 98 THR A O 1
ATOM 798 N N . HIS A 1 99 ? -11.819 -18.261 0.340 1.00 56.03 99 HIS A N 1
ATOM 799 C CA . HIS A 1 99 ? -11.117 -18.343 -0.937 1.00 56.03 99 HIS A CA 1
ATOM 800 C C . HIS A 1 99 ? -9.818 -19.154 -0.848 1.00 56.03 99 HIS A C 1
ATOM 802 O O . HIS A 1 99 ? -8.793 -18.663 -1.309 1.00 56.03 99 HIS A O 1
ATOM 808 N N . PRO A 1 100 ? -9.816 -20.388 -0.309 1.00 59.28 100 PRO A N 1
ATOM 809 C CA . PRO A 1 100 ? -8.597 -21.161 -0.037 1.00 59.28 100 PRO A CA 1
ATOM 810 C C . PRO A 1 100 ? -7.639 -21.277 -1.235 1.00 59.28 100 PRO A C 1
ATOM 812 O O . PRO A 1 100 ? -6.428 -21.273 -1.046 1.00 59.28 100 PRO A O 1
ATOM 815 N N . GLN A 1 101 ? -8.157 -21.279 -2.463 1.00 57.34 101 GLN A N 1
ATOM 816 C CA . GLN A 1 101 ? -7.390 -21.265 -3.713 1.00 57.34 101 GLN A CA 1
ATOM 817 C C . GLN A 1 101 ? -6.508 -20.019 -3.918 1.00 57.34 101 GLN A C 1
ATOM 819 O O . GLN A 1 101 ? -5.517 -20.089 -4.631 1.00 57.34 101 GLN A O 1
ATOM 824 N N . ILE A 1 102 ? -6.850 -18.883 -3.300 1.00 51.62 102 ILE A N 1
ATOM 825 C CA . ILE A 1 102 ? -6.029 -17.660 -3.285 1.00 51.62 102 ILE A CA 1
ATOM 826 C C . ILE A 1 102 ? -4.945 -17.749 -2.200 1.00 51.62 102 ILE A C 1
ATOM 828 O O . ILE A 1 102 ? -3.920 -17.087 -2.288 1.00 51.62 102 ILE A O 1
ATOM 832 N N . PHE A 1 103 ? -5.163 -18.572 -1.170 1.00 50.91 103 PHE A N 1
ATOM 833 C CA . PHE A 1 103 ? -4.308 -18.677 0.017 1.00 50.91 103 PHE A CA 1
ATOM 834 C C . PHE A 1 103 ? -3.414 -19.919 0.008 1.00 50.91 103 PHE A C 1
ATOM 836 O O . PHE A 1 103 ? -2.510 -20.018 0.838 1.00 50.91 103 PHE A O 1
ATOM 843 N N . SER A 1 104 ? -3.604 -20.839 -0.938 1.00 53.47 104 SER A N 1
ATOM 844 C CA . SER A 1 104 ? -2.577 -21.808 -1.293 1.00 53.47 104 SER A CA 1
ATOM 845 C C . SER A 1 104 ? -1.416 -21.047 -1.914 1.00 53.47 104 SER A C 1
ATOM 847 O O . SER A 1 104 ? -1.592 -20.465 -2.981 1.00 53.47 104 SER A O 1
ATOM 849 N N . LYS A 1 105 ? -0.247 -21.092 -1.259 1.00 52.28 105 LYS A N 1
ATOM 850 C CA . LYS A 1 105 ? 1.038 -20.418 -1.570 1.00 52.28 105 LYS A CA 1
ATOM 851 C C . LYS A 1 105 ? 1.525 -20.492 -3.034 1.00 52.28 105 LYS A C 1
ATOM 853 O O . LYS A 1 105 ? 2.595 -19.989 -3.341 1.00 52.28 105 LYS A O 1
ATOM 858 N N . LYS A 1 106 ? 0.768 -21.137 -3.920 1.00 49.06 106 LYS A N 1
ATOM 859 C CA . LYS A 1 106 ? 0.972 -21.307 -5.354 1.00 49.06 106 LYS A CA 1
ATOM 860 C C . LYS A 1 106 ? -0.360 -21.126 -6.091 1.00 49.06 106 LYS A C 1
ATOM 862 O O . LYS A 1 106 ? -1.032 -22.103 -6.416 1.00 49.06 106 LYS A O 1
ATOM 867 N N . LEU A 1 107 ? -0.726 -19.891 -6.414 1.00 46.66 107 LEU A N 1
ATOM 868 C CA . LEU A 1 107 ? -1.584 -19.650 -7.576 1.00 46.66 107 LEU A CA 1
ATOM 869 C C . LEU A 1 107 ? -0.692 -19.815 -8.818 1.00 46.66 107 LEU A C 1
ATOM 871 O O . LEU A 1 107 ? -0.091 -18.854 -9.271 1.00 46.66 107 LEU A O 1
ATOM 875 N N . SER A 1 108 ? -0.526 -21.062 -9.278 1.00 45.12 108 SER A N 1
ATOM 876 C CA . SER A 1 108 ? 0.184 -21.479 -10.506 1.00 45.12 108 SER A CA 1
ATOM 877 C C . SER A 1 108 ? 1.483 -20.713 -10.863 1.00 45.12 108 SER A C 1
ATOM 879 O O . SER A 1 108 ? 1.439 -19.660 -11.497 1.00 45.12 108 SER A O 1
ATOM 881 N N . GLY A 1 109 ? 2.649 -21.294 -10.546 1.00 58.22 109 GLY A N 1
ATOM 882 C CA . GLY A 1 109 ? 3.982 -20.773 -10.911 1.00 58.22 109 GLY A CA 1
ATOM 883 C C . GLY A 1 109 ? 4.823 -20.294 -9.717 1.00 58.22 109 GLY A C 1
ATOM 884 O O . GLY A 1 109 ? 4.444 -20.510 -8.569 1.00 58.22 109 GLY A O 1
ATOM 885 N N . GLU A 1 110 ? 5.966 -19.657 -9.999 1.00 71.88 110 GLU A N 1
ATOM 886 C CA . GLU A 1 110 ? 6.952 -19.120 -9.030 1.00 71.88 110 GLU A CA 1
ATOM 887 C C . GLU A 1 110 ? 6.533 -17.788 -8.362 1.00 71.88 110 GLU A C 1
ATOM 889 O O . GLU A 1 110 ? 7.347 -17.127 -7.725 1.00 71.88 110 GLU A O 1
ATOM 894 N N . TRP A 1 111 ? 5.268 -17.368 -8.492 1.00 75.75 111 TRP A N 1
ATOM 895 C CA . TRP A 1 111 ? 4.786 -16.099 -7.935 1.00 75.75 111 TRP A CA 1
ATOM 896 C C . TRP A 1 111 ? 4.551 -16.169 -6.416 1.00 75.75 111 TRP A C 1
ATOM 898 O O . TRP A 1 111 ? 3.859 -17.060 -5.919 1.00 75.75 111 TRP A O 1
ATOM 908 N N . ILE A 1 112 ? 5.045 -15.165 -5.693 1.00 80.19 112 ILE A N 1
ATOM 909 C CA . ILE A 1 112 ? 4.808 -14.907 -4.267 1.00 80.19 112 ILE A CA 1
ATOM 910 C C . ILE A 1 112 ? 3.753 -13.806 -4.138 1.00 80.19 112 ILE A C 1
ATOM 912 O O . ILE A 1 112 ? 3.730 -12.879 -4.939 1.00 80.19 112 ILE A O 1
ATOM 916 N N . TYR A 1 113 ? 2.873 -13.865 -3.140 1.00 78.19 113 TYR A N 1
ATOM 917 C CA . TYR A 1 113 ? 1.828 -12.857 -2.964 1.00 78.19 113 TYR A CA 1
ATOM 918 C C . TYR A 1 113 ? 1.597 -12.491 -1.496 1.00 78.19 113 TYR A C 1
ATOM 920 O O . TYR A 1 113 ? 1.861 -13.281 -0.592 1.00 78.19 113 TYR A O 1
ATOM 928 N N . ASN A 1 114 ? 1.089 -11.280 -1.269 1.00 71.50 114 ASN A N 1
ATOM 929 C CA . ASN A 1 114 ? 0.738 -10.726 0.033 1.00 71.50 114 ASN A CA 1
ATOM 930 C C . ASN A 1 114 ? -0.494 -9.812 -0.085 1.00 71.50 114 ASN A C 1
ATOM 932 O O . ASN A 1 114 ? -0.858 -9.380 -1.179 1.00 71.50 114 ASN A O 1
ATOM 936 N N . ALA A 1 115 ? -1.193 -9.570 1.017 1.00 70.69 115 ALA A N 1
ATOM 937 C CA . ALA A 1 115 ? -2.414 -8.772 1.028 1.00 70.69 115 ALA A CA 1
ATOM 938 C C . ALA A 1 115 ? -2.462 -7.835 2.234 1.00 70.69 115 ALA A C 1
ATOM 940 O O . ALA A 1 115 ? -1.881 -8.121 3.280 1.00 70.69 115 ALA A O 1
ATOM 941 N N . MET A 1 116 ? -3.170 -6.716 2.066 1.00 67.50 116 MET A N 1
ATOM 942 C CA . MET A 1 116 ? -3.208 -5.586 3.001 1.00 67.50 116 MET A CA 1
ATOM 943 C C . MET A 1 116 ? -1.801 -5.191 3.465 1.00 67.50 116 MET A C 1
ATOM 945 O O . MET A 1 116 ? -1.518 -5.088 4.655 1.00 67.50 116 MET A O 1
ATOM 949 N N . CYS A 1 117 ? -0.898 -5.030 2.506 1.00 71.56 117 CYS A N 1
ATOM 950 C CA . CYS A 1 117 ? 0.504 -4.789 2.771 1.00 71.56 117 CYS A CA 1
ATOM 951 C C . CYS A 1 117 ? 0.698 -3.356 3.266 1.00 71.56 117 CYS A C 1
ATOM 953 O O . CYS A 1 117 ? 0.422 -2.414 2.521 1.00 71.56 117 CYS A O 1
ATOM 955 N N . HIS A 1 118 ? 1.197 -3.199 4.489 1.00 70.25 118 HIS A N 1
ATOM 956 C CA . HIS A 1 118 ? 1.740 -1.960 5.023 1.00 70.25 118 HIS A CA 1
ATOM 957 C C . HIS A 1 118 ? 2.818 -2.260 6.092 1.00 70.25 118 HIS A C 1
ATOM 959 O O . HIS A 1 118 ? 2.510 -2.905 7.093 1.00 70.25 118 HIS A O 1
ATOM 965 N N . PRO A 1 119 ? 4.060 -1.760 5.944 1.00 77.94 119 PRO A N 1
ATOM 966 C CA . PRO A 1 119 ? 4.552 -1.019 4.790 1.00 77.94 119 PRO A CA 1
ATOM 967 C C . PRO A 1 119 ? 4.759 -1.925 3.565 1.00 77.94 119 PRO A C 1
ATOM 969 O O . PRO A 1 119 ? 5.138 -3.091 3.671 1.00 77.94 119 PRO A O 1
ATOM 972 N N . PHE A 1 120 ? 4.504 -1.361 2.388 1.00 85.38 120 PHE A N 1
ATOM 973 C CA . PHE A 1 120 ? 4.922 -1.883 1.091 1.00 85.38 120 PHE A CA 1
ATOM 974 C C . PHE A 1 120 ? 6.053 -1.002 0.571 1.00 85.38 120 PHE A C 1
ATOM 976 O O . PHE A 1 120 ? 5.928 0.225 0.583 1.00 85.38 120 PHE A O 1
ATOM 983 N N . LYS A 1 121 ? 7.137 -1.619 0.110 1.00 88.56 121 LYS A N 1
ATOM 984 C CA . LYS A 1 121 ? 8.246 -0.943 -0.550 1.00 88.56 121 LYS A CA 1
ATOM 985 C C . LYS A 1 121 ? 8.720 -1.781 -1.722 1.00 88.56 121 LYS A C 1
ATOM 987 O O . LYS A 1 121 ? 9.030 -2.950 -1.557 1.00 88.56 121 LYS A O 1
ATOM 992 N N . ILE A 1 122 ? 8.872 -1.157 -2.873 1.00 88.50 122 ILE A N 1
ATOM 993 C CA . ILE A 1 122 ? 9.601 -1.719 -4.005 1.00 88.50 122 ILE A CA 1
ATOM 994 C C . ILE A 1 122 ? 10.717 -0.747 -4.387 1.00 88.50 122 ILE A C 1
ATOM 996 O O . ILE A 1 122 ? 10.574 0.459 -4.182 1.00 88.50 122 ILE A O 1
ATOM 1000 N N . SER A 1 123 ? 11.863 -1.253 -4.830 1.00 86.31 123 SER A N 1
ATOM 1001 C CA . SER A 1 123 ? 13.055 -0.460 -5.146 1.00 86.31 123 SER A CA 1
ATOM 1002 C C . SER A 1 123 ? 13.849 -1.114 -6.271 1.00 86.31 123 SER A C 1
ATOM 1004 O O . SER A 1 123 ? 13.972 -2.333 -6.305 1.00 86.31 123 SER A O 1
ATOM 1006 N N . GLY A 1 124 ? 14.429 -0.294 -7.141 1.00 80.88 124 GLY A N 1
ATOM 1007 C CA . GLY A 1 124 ? 15.222 -0.712 -8.301 1.00 80.88 124 GLY A CA 1
ATOM 1008 C C . GLY A 1 124 ? 14.996 0.262 -9.451 1.00 80.88 124 GLY A C 1
ATOM 1009 O O . GLY A 1 124 ? 14.456 1.342 -9.221 1.00 80.88 124 GLY A O 1
ATOM 1010 N N . ASP A 1 125 ? 15.401 -0.083 -10.668 1.00 74.56 125 ASP A N 1
ATOM 1011 C CA . ASP A 1 125 ? 14.987 0.704 -11.828 1.00 74.56 125 ASP A CA 1
ATOM 1012 C C . ASP A 1 125 ? 13.531 0.416 -12.122 1.00 74.56 125 ASP A C 1
ATOM 1014 O O . ASP A 1 125 ? 13.187 -0.667 -12.591 1.00 74.56 125 ASP A O 1
ATOM 1018 N N . MET A 1 126 ? 12.652 1.352 -11.803 1.00 67.12 126 MET A N 1
ATOM 1019 C CA . MET A 1 126 ? 11.262 1.191 -12.179 1.00 67.12 126 MET A CA 1
ATOM 1020 C C . MET A 1 126 ? 11.089 1.813 -13.546 1.00 67.12 126 MET A C 1
ATOM 1022 O O . MET A 1 126 ? 11.071 3.037 -13.687 1.00 67.12 126 MET A O 1
ATOM 1026 N N . MET A 1 127 ? 10.922 0.959 -14.551 1.00 56.84 127 MET A N 1
ATOM 1027 C CA . MET A 1 127 ? 10.364 1.378 -15.830 1.00 56.84 127 MET A CA 1
ATOM 1028 C C . MET A 1 127 ? 8.881 1.685 -15.601 1.00 56.84 127 MET A C 1
ATOM 1030 O O . MET A 1 127 ? 7.986 0.885 -15.880 1.00 56.84 127 MET A O 1
ATOM 1034 N N . ASP A 1 128 ? 8.638 2.847 -14.998 1.00 54.34 128 ASP A N 1
ATOM 1035 C CA . ASP A 1 128 ? 7.336 3.337 -14.578 1.00 54.34 128 ASP A CA 1
ATOM 1036 C C . ASP A 1 128 ? 6.517 3.740 -15.806 1.00 54.34 128 ASP A C 1
ATOM 1038 O O . ASP A 1 128 ? 6.396 4.918 -16.150 1.00 54.34 128 ASP A O 1
ATOM 1042 N N . ILE A 1 129 ? 5.866 2.773 -16.452 1.00 48.94 129 ILE A N 1
ATOM 1043 C CA . ILE A 1 129 ? 4.737 3.071 -17.343 1.00 48.94 129 ILE A CA 1
ATOM 1044 C C . ILE A 1 129 ? 3.484 3.199 -16.479 1.00 48.94 129 ILE A C 1
ATOM 1046 O O . ILE A 1 129 ? 2.494 2.480 -16.625 1.00 48.94 129 ILE A O 1
ATOM 1050 N N . PHE A 1 130 ? 3.510 4.144 -15.545 1.00 52.19 130 PHE A N 1
ATOM 1051 C CA . PHE A 1 130 ? 2.259 4.619 -14.994 1.00 52.19 130 PHE A CA 1
ATOM 1052 C C . PHE A 1 130 ? 1.528 5.384 -16.087 1.00 52.19 130 PHE A C 1
ATOM 1054 O O . PHE A 1 130 ? 2.049 6.369 -16.612 1.00 52.19 130 PHE A O 1
ATOM 1061 N N . LEU A 1 131 ? 0.295 4.966 -16.400 1.00 51.22 131 LEU A N 1
ATOM 1062 C CA . LEU A 1 131 ? -0.540 5.636 -17.405 1.00 51.22 131 LEU A CA 1
ATOM 1063 C C . LEU A 1 131 ? -0.606 7.159 -17.196 1.00 51.22 131 LEU A C 1
ATOM 1065 O O . LEU A 1 131 ? -0.694 7.904 -18.166 1.00 51.22 131 LEU A O 1
ATOM 1069 N N . TYR A 1 132 ? -0.527 7.628 -15.947 1.00 57.81 132 TYR A N 1
ATOM 1070 C CA . TYR A 1 132 ? -0.600 9.052 -15.628 1.00 57.81 132 TYR A CA 1
ATOM 1071 C C . TYR A 1 132 ? 0.668 9.854 -15.985 1.00 57.81 132 TYR A C 1
ATOM 1073 O O . TYR A 1 132 ? 0.568 11.064 -16.156 1.00 57.81 132 TYR A O 1
ATOM 1081 N N . ASN A 1 133 ? 1.838 9.217 -16.123 1.00 63.12 133 ASN A N 1
ATOM 1082 C CA . ASN A 1 133 ? 3.099 9.875 -16.503 1.00 63.12 133 ASN A CA 1
ATOM 1083 C C . ASN A 1 133 ? 3.476 9.647 -17.972 1.00 63.12 133 ASN A C 1
ATOM 1085 O O . ASN A 1 133 ? 4.420 10.270 -18.455 1.00 63.12 133 ASN A O 1
ATOM 1089 N N . ALA A 1 134 ? 2.734 8.805 -18.697 1.00 66.81 134 ALA A N 1
ATOM 1090 C CA . ALA A 1 134 ? 3.033 8.452 -20.084 1.00 66.81 134 ALA A CA 1
ATOM 1091 C C . ALA A 1 134 ? 3.162 9.684 -20.998 1.00 66.81 134 ALA A C 1
ATOM 1093 O O . ALA A 1 134 ? 4.076 9.751 -21.816 1.00 66.81 134 ALA A O 1
ATOM 1094 N N . GLY A 1 135 ? 2.302 10.693 -20.817 1.00 71.25 135 GLY A N 1
ATOM 1095 C CA . GLY A 1 135 ? 2.370 11.942 -21.581 1.00 71.25 135 GLY A CA 1
ATOM 1096 C C . GLY A 1 135 ? 3.629 12.768 -21.296 1.00 71.25 135 GLY A C 1
ATOM 1097 O O . GLY A 1 135 ? 4.241 13.287 -22.224 1.00 71.25 135 GLY A O 1
ATOM 1098 N N . LEU A 1 136 ? 4.056 12.853 -20.032 1.00 72.00 136 LEU A N 1
ATOM 1099 C CA . LEU A 1 136 ? 5.276 13.578 -19.653 1.00 72.00 136 LEU A CA 1
ATOM 1100 C C . LEU A 1 136 ? 6.538 12.839 -20.102 1.00 72.00 136 LEU A C 1
ATOM 1102 O O . LEU A 1 136 ? 7.490 13.478 -20.537 1.00 72.00 136 LEU A O 1
ATOM 1106 N N . TRP A 1 137 ? 6.529 11.506 -20.051 1.00 71.12 137 TRP A N 1
ATOM 1107 C CA . TRP A 1 137 ? 7.600 10.671 -20.595 1.00 71.12 137 TRP A CA 1
ATOM 1108 C C . TRP A 1 137 ? 7.716 10.816 -22.113 1.00 71.12 137 TRP A C 1
ATOM 1110 O O . TRP A 1 137 ? 8.811 11.002 -22.638 1.00 71.12 137 TRP A O 1
ATOM 1120 N N . ALA A 1 138 ? 6.589 10.792 -22.827 1.00 75.00 138 ALA A N 1
ATOM 1121 C CA . ALA A 1 138 ? 6.575 11.042 -24.263 1.00 75.00 138 ALA A CA 1
ATOM 1122 C C . ALA A 1 138 ? 7.106 12.446 -24.582 1.00 75.00 138 ALA A C 1
ATOM 1124 O O . ALA A 1 138 ? 7.938 12.598 -25.472 1.00 75.00 138 ALA A O 1
ATOM 1125 N N . LEU A 1 139 ? 6.686 13.460 -23.818 1.00 78.19 139 LEU A N 1
ATOM 1126 C CA . LEU A 1 139 ? 7.174 14.827 -23.970 1.00 78.19 139 LEU A CA 1
ATOM 1127 C C . LEU A 1 139 ? 8.682 14.932 -23.710 1.00 78.19 139 LEU A C 1
ATOM 1129 O O . LEU A 1 139 ? 9.372 15.587 -24.484 1.00 78.19 139 LEU A O 1
ATOM 1133 N N . PHE A 1 140 ? 9.195 14.263 -22.674 1.00 77.81 140 PHE A N 1
ATOM 1134 C CA . PHE A 1 140 ? 10.628 14.169 -22.393 1.00 77.81 140 PHE A CA 1
ATOM 1135 C C . PHE A 1 140 ? 11.394 13.638 -23.609 1.00 77.81 140 PHE A C 1
ATOM 1137 O O . PHE A 1 140 ? 12.276 14.320 -24.124 1.00 77.81 140 PHE A O 1
ATOM 1144 N N . VAL A 1 141 ? 10.995 12.469 -24.122 1.00 76.88 141 VAL A N 1
ATOM 1145 C CA . VAL A 1 141 ? 11.643 11.822 -25.275 1.00 76.88 141 VAL A CA 1
ATOM 1146 C C . VAL A 1 141 ? 11.551 12.685 -26.537 1.00 76.88 141 VAL A C 1
ATOM 1148 O O . VAL A 1 141 ? 12.501 12.743 -27.316 1.00 76.88 141 VAL A O 1
ATOM 1151 N N . ILE A 1 142 ? 10.418 13.357 -26.761 1.00 82.00 142 ILE A N 1
ATOM 1152 C CA . ILE A 1 142 ? 10.226 14.249 -27.911 1.00 82.00 142 ILE A CA 1
ATOM 1153 C C . ILE A 1 142 ? 11.140 15.473 -27.803 1.00 82.00 142 ILE A C 1
ATOM 1155 O O . ILE A 1 142 ? 11.818 15.799 -28.774 1.00 82.00 142 ILE A O 1
ATOM 1159 N N . LEU A 1 143 ? 11.180 16.140 -26.647 1.00 79.19 143 LEU A N 1
ATOM 1160 C CA . LEU A 1 143 ? 12.010 17.330 -26.451 1.00 79.19 143 LEU A CA 1
ATOM 1161 C C . LEU A 1 143 ? 13.500 17.004 -26.528 1.00 79.19 143 LEU A C 1
ATOM 1163 O O . LEU A 1 143 ? 14.242 17.771 -27.133 1.00 79.19 143 LEU A O 1
ATOM 1167 N N . ASP A 1 144 ? 13.918 15.859 -25.990 1.00 78.00 144 ASP A N 1
ATOM 1168 C CA . ASP A 1 144 ? 15.308 15.405 -26.058 1.00 78.00 144 ASP A CA 1
ATOM 1169 C C . ASP A 1 144 ? 15.751 15.142 -27.507 1.00 78.00 144 ASP A C 1
ATOM 1171 O O . ASP A 1 144 ? 16.840 15.534 -27.921 1.00 78.00 144 ASP A O 1
ATOM 1175 N N . LYS A 1 145 ? 14.857 14.574 -28.330 1.00 82.94 145 LYS A N 1
ATOM 1176 C CA . LYS A 1 145 ? 15.108 14.355 -29.763 1.00 82.94 145 LYS A CA 1
ATOM 1177 C C . LYS A 1 145 ? 15.070 15.632 -30.600 1.00 82.94 145 LYS A C 1
ATOM 1179 O O . LYS A 1 145 ? 15.850 15.752 -31.540 1.00 82.94 145 LYS A O 1
ATOM 1184 N N . LEU A 1 146 ? 14.141 16.547 -30.321 1.00 83.62 146 LEU A N 1
ATOM 1185 C CA . LEU A 1 146 ? 13.972 17.783 -31.095 1.00 83.62 146 LEU A CA 1
ATOM 1186 C C . LEU A 1 146 ? 15.022 18.841 -30.746 1.00 83.62 146 LEU A C 1
ATOM 1188 O O . LEU A 1 146 ? 15.404 19.626 -31.611 1.00 83.62 146 LEU A O 1
ATOM 1192 N N . PHE A 1 147 ? 15.495 18.862 -29.499 1.00 83.25 147 PHE A N 1
ATOM 1193 C CA . PHE A 1 147 ? 16.428 19.868 -28.997 1.00 83.25 147 PHE A CA 1
ATOM 1194 C C . PHE A 1 147 ? 17.611 19.238 -28.242 1.00 83.25 147 PHE A C 1
ATOM 1196 O O . PHE A 1 147 ? 17.850 19.581 -27.083 1.00 83.25 147 PHE A O 1
ATOM 1203 N N . PRO A 1 148 ? 18.417 18.375 -28.890 1.00 75.50 148 PRO A N 1
ATOM 1204 C CA . PRO A 1 148 ? 19.512 17.658 -28.229 1.00 75.50 148 PRO A CA 1
ATOM 1205 C C . PRO A 1 148 ? 20.597 18.592 -27.662 1.00 75.50 148 PRO A C 1
ATOM 1207 O O . PRO A 1 148 ? 21.316 18.232 -26.736 1.00 75.50 148 PRO A O 1
ATOM 1210 N N . SER A 1 149 ? 20.712 19.816 -28.187 1.00 81.75 149 SER A N 1
ATOM 1211 C CA . SER A 1 149 ? 21.658 20.837 -27.708 1.00 81.75 149 SER A CA 1
ATOM 1212 C C . SER A 1 149 ? 21.134 21.674 -26.533 1.00 81.75 149 SER A C 1
ATOM 1214 O O . SER A 1 149 ? 21.888 22.473 -25.981 1.00 81.75 149 SER A O 1
ATOM 1216 N N . PHE A 1 150 ? 19.864 21.515 -26.143 1.00 69.00 150 PHE A N 1
ATOM 1217 C CA . PHE A 1 150 ? 19.224 22.271 -25.061 1.00 69.00 150 PHE A CA 1
ATOM 1218 C C . PHE A 1 150 ? 18.708 21.328 -23.964 1.00 69.00 150 PHE A C 1
ATOM 1220 O O . PHE A 1 150 ? 17.497 21.211 -23.763 1.00 69.00 150 PHE A O 1
ATOM 1227 N N . PRO A 1 151 ? 19.615 20.700 -23.189 1.00 67.31 151 PRO A N 1
ATOM 1228 C CA . PRO A 1 151 ? 19.260 19.735 -22.141 1.00 67.31 151 PRO A CA 1
ATOM 1229 C C . PRO A 1 151 ? 18.374 20.330 -21.032 1.00 67.31 151 PRO A C 1
ATOM 1231 O O . PRO A 1 151 ? 17.688 19.611 -20.312 1.00 67.31 151 PRO A O 1
ATOM 1234 N N . LEU A 1 152 ? 18.335 21.660 -20.908 1.00 72.38 152 LEU A N 1
ATOM 1235 C CA . LEU A 1 152 ? 17.411 22.362 -20.015 1.00 72.38 152 LEU A CA 1
ATOM 1236 C C . LEU A 1 152 ? 15.935 22.157 -20.401 1.00 72.38 152 LEU A C 1
ATOM 1238 O O . LEU A 1 152 ? 15.092 22.074 -19.512 1.00 72.38 152 LEU A O 1
ATOM 1242 N N . LEU A 1 153 ? 15.612 22.050 -21.697 1.00 72.31 153 LEU A N 1
ATOM 1243 C CA . LEU A 1 153 ? 14.232 21.882 -22.169 1.00 72.31 153 LEU A CA 1
ATOM 1244 C C . LEU A 1 153 ? 13.719 20.456 -21.942 1.00 72.31 153 LEU A C 1
ATOM 1246 O O . LEU A 1 153 ? 12.594 20.294 -21.467 1.00 72.31 153 LEU A O 1
ATOM 1250 N N . SER A 1 154 ? 14.538 19.431 -22.200 1.00 69.50 154 SER A N 1
ATOM 1251 C CA . SER A 1 154 ? 14.204 18.050 -21.823 1.00 69.50 154 SER A CA 1
ATOM 1252 C C . SER A 1 154 ? 14.240 17.852 -20.299 1.00 69.50 154 SER A C 1
ATOM 1254 O O . SER A 1 154 ? 13.494 17.041 -19.761 1.00 69.50 154 SER A O 1
ATOM 1256 N N . GLY A 1 155 ? 14.989 18.672 -19.556 1.00 71.75 155 GLY A N 1
ATOM 1257 C CA . GLY A 1 155 ? 15.000 18.652 -18.091 1.00 71.75 155 GLY A CA 1
ATOM 1258 C C . GLY A 1 155 ? 13.675 19.043 -17.420 1.00 71.75 155 GLY A C 1
ATOM 1259 O O . GLY A 1 155 ? 13.384 18.548 -16.332 1.00 71.75 155 GLY A O 1
ATOM 1260 N N . ILE A 1 156 ? 12.841 19.887 -18.042 1.00 79.19 156 ILE A N 1
ATOM 1261 C CA . ILE A 1 156 ? 11.583 20.368 -17.434 1.00 79.19 156 ILE A CA 1
ATOM 1262 C C . ILE A 1 156 ? 10.561 19.232 -17.239 1.00 79.19 156 ILE A C 1
ATOM 1264 O O . ILE A 1 156 ? 10.087 19.063 -16.112 1.00 79.19 156 ILE A O 1
ATOM 1268 N N . PRO A 1 157 ? 10.219 18.416 -18.260 1.00 76.00 157 PRO A N 1
ATOM 1269 C CA . PRO A 1 157 ? 9.363 17.249 -18.054 1.00 76.00 157 PRO A CA 1
ATOM 1270 C C . PRO A 1 157 ? 9.918 16.278 -17.013 1.00 76.00 157 PRO A C 1
ATOM 1272 O O . PRO A 1 157 ? 9.150 15.768 -16.201 1.00 76.00 157 PRO A O 1
ATOM 1275 N N . LEU A 1 158 ? 11.237 16.058 -16.992 1.00 71.06 158 LEU A N 1
ATOM 1276 C CA . LEU A 1 158 ? 11.880 15.185 -16.009 1.00 71.06 158 LEU A CA 1
ATOM 1277 C C . LEU A 1 158 ? 11.712 15.728 -14.581 1.00 71.06 158 LEU A C 1
ATOM 1279 O O . LEU A 1 158 ? 11.311 14.989 -13.684 1.00 71.06 158 LEU A O 1
ATOM 1283 N N . LEU A 1 159 ? 11.935 17.028 -14.376 1.00 73.75 159 LEU A N 1
ATOM 1284 C CA . LEU A 1 159 ? 11.687 17.714 -13.104 1.00 73.75 159 LEU A CA 1
ATOM 1285 C C . LEU A 1 159 ? 10.225 17.589 -12.664 1.00 73.75 159 LEU A C 1
ATOM 1287 O O . LEU A 1 159 ? 9.953 17.293 -11.501 1.00 73.75 159 LEU A O 1
ATOM 1291 N N . LEU A 1 160 ? 9.279 17.767 -13.587 1.00 75.38 160 LEU A N 1
ATOM 1292 C CA . LEU A 1 160 ? 7.855 17.596 -13.301 1.00 75.38 160 LEU A CA 1
ATOM 1293 C C . LEU A 1 160 ? 7.525 16.149 -12.932 1.00 75.38 160 LEU A C 1
ATOM 1295 O O . LEU A 1 160 ? 6.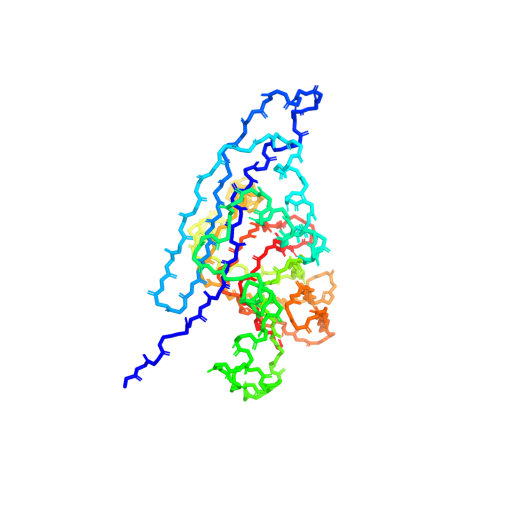803 15.932 -11.964 1.00 75.38 160 LEU A O 1
ATOM 1299 N N . ILE A 1 161 ? 8.080 15.163 -13.638 1.00 71.19 161 ILE A N 1
ATOM 1300 C CA . ILE A 1 161 ? 7.939 13.740 -13.304 1.00 71.19 161 ILE A CA 1
ATOM 1301 C C . ILE A 1 161 ? 8.461 13.480 -11.885 1.00 71.19 161 ILE A C 1
ATOM 1303 O O . ILE A 1 161 ? 7.749 12.876 -11.081 1.00 71.19 161 ILE A O 1
ATOM 1307 N N . MET A 1 162 ? 9.646 13.995 -11.542 1.00 70.38 162 MET A N 1
ATOM 1308 C CA . MET A 1 162 ? 1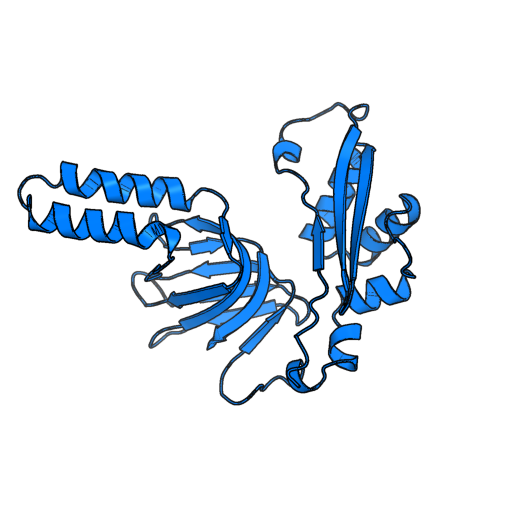0.234 13.853 -10.206 1.00 70.38 162 MET A CA 1
ATOM 1309 C C . MET A 1 162 ? 9.345 14.468 -9.118 1.00 70.38 162 MET A C 1
ATOM 1311 O O . MET A 1 162 ? 9.068 13.812 -8.116 1.00 70.38 162 MET A O 1
ATOM 1315 N N . ILE A 1 163 ? 8.852 15.693 -9.318 1.00 73.19 163 ILE A N 1
ATOM 1316 C CA . ILE A 1 163 ? 7.967 16.372 -8.360 1.00 73.19 163 ILE A CA 1
ATOM 1317 C C . ILE A 1 163 ? 6.640 15.617 -8.233 1.00 73.19 163 ILE A C 1
ATOM 1319 O O . ILE A 1 163 ? 6.196 15.322 -7.126 1.00 73.19 163 ILE A O 1
ATOM 1323 N N . LEU A 1 164 ? 6.012 15.251 -9.349 1.00 70.38 164 LEU A N 1
ATOM 1324 C CA . LEU A 1 164 ? 4.703 14.597 -9.357 1.00 70.38 164 LEU A CA 1
ATOM 1325 C C . LEU A 1 164 ? 4.748 13.163 -8.822 1.00 70.38 164 LEU A C 1
ATOM 1327 O O . LEU A 1 164 ? 3.738 12.707 -8.281 1.00 70.38 164 LEU A O 1
ATOM 1331 N N . GLY A 1 165 ? 5.883 12.471 -8.944 1.00 67.25 165 GLY A N 1
ATOM 1332 C CA . GLY A 1 165 ? 6.112 11.157 -8.339 1.00 67.25 165 GLY A CA 1
ATOM 1333 C C . GLY A 1 165 ? 6.122 11.207 -6.809 1.00 67.25 165 GLY A C 1
ATOM 1334 O O . GLY A 1 165 ? 5.577 10.318 -6.152 1.00 67.25 165 GLY A O 1
ATOM 1335 N N . THR A 1 166 ? 6.640 12.293 -6.222 1.00 68.50 166 THR A N 1
ATOM 1336 C CA . THR A 1 166 ? 6.654 12.457 -4.756 1.00 68.50 166 THR A CA 1
ATOM 1337 C C . THR A 1 166 ? 5.268 12.694 -4.146 1.00 68.50 166 THR A C 1
ATOM 1339 O O . THR A 1 166 ? 5.095 12.584 -2.931 1.00 68.50 166 THR A O 1
ATOM 1342 N N . ILE A 1 167 ? 4.260 12.984 -4.972 1.00 68.81 167 ILE A N 1
ATOM 1343 C CA . ILE A 1 167 ? 2.883 13.175 -4.518 1.00 68.81 167 ILE A CA 1
ATOM 1344 C C . ILE A 1 167 ? 2.235 11.803 -4.311 1.00 68.81 167 ILE A C 1
ATOM 1346 O O . ILE A 1 167 ? 2.230 11.009 -5.253 1.00 68.81 167 ILE A O 1
ATOM 1350 N N . PRO A 1 168 ? 1.612 11.531 -3.145 1.00 66.62 168 PRO A N 1
ATOM 1351 C CA . PRO A 1 168 ? 0.886 10.291 -2.925 1.00 66.62 168 PRO A CA 1
ATOM 1352 C C . PRO A 1 168 ? -0.125 10.005 -4.041 1.00 66.62 168 PRO A C 1
ATOM 1354 O O . PRO A 1 168 ? -0.968 10.845 -4.365 1.00 66.62 168 PRO A O 1
ATOM 1357 N N . LYS A 1 169 ? -0.052 8.810 -4.625 1.00 67.69 169 LYS A N 1
ATOM 1358 C CA . LYS A 1 169 ? -0.961 8.333 -5.669 1.00 67.69 169 LYS A CA 1
ATOM 1359 C C . LYS A 1 169 ? -1.762 7.153 -5.166 1.00 67.69 169 LYS A C 1
ATOM 1361 O O . LYS A 1 169 ? -1.281 6.367 -4.355 1.00 67.69 169 LYS A O 1
ATOM 1366 N N . THR A 1 170 ? -2.972 7.028 -5.696 1.00 64.81 170 THR A N 1
ATOM 1367 C CA . THR A 1 170 ? -3.797 5.830 -5.564 1.00 64.81 170 THR A CA 1
ATOM 1368 C C . THR A 1 170 ? -3.906 5.185 -6.941 1.00 64.81 170 THR A C 1
ATOM 1370 O O . THR A 1 170 ? -4.200 5.863 -7.924 1.00 64.81 170 THR A O 1
ATOM 1373 N N . THR A 1 171 ? -3.626 3.889 -7.041 1.00 65.19 171 THR A N 1
ATOM 1374 C CA . THR A 1 171 ? -3.789 3.121 -8.282 1.00 65.19 171 THR A CA 1
ATOM 1375 C C . THR A 1 171 ? -4.641 1.895 -8.005 1.00 65.19 171 THR A C 1
ATOM 1377 O O . THR A 1 171 ? -4.405 1.160 -7.047 1.00 65.19 171 THR A O 1
ATOM 1380 N N . THR A 1 172 ? -5.660 1.669 -8.837 1.00 64.25 172 THR A N 1
ATOM 1381 C CA . THR A 1 172 ? -6.503 0.471 -8.733 1.00 64.25 172 THR A CA 1
ATOM 1382 C C . THR A 1 172 ? -5.707 -0.780 -9.086 1.00 64.25 172 THR A C 1
ATOM 1384 O O . THR A 1 172 ? -5.820 -1.772 -8.380 1.00 64.25 172 THR A O 1
ATOM 1387 N N . LEU A 1 173 ? -4.870 -0.716 -10.123 1.00 66.12 173 LEU A N 1
ATOM 1388 C CA . LEU A 1 173 ? -3.972 -1.781 -10.559 1.00 66.12 173 LEU A CA 1
ATOM 1389 C C . LEU A 1 173 ? -2.620 -1.156 -10.919 1.00 66.12 173 LEU A C 1
ATOM 1391 O O . LEU A 1 173 ? -2.581 -0.212 -11.707 1.00 66.12 173 LEU A O 1
ATOM 1395 N N . GLY A 1 174 ? -1.536 -1.673 -10.350 1.00 72.38 174 GLY A N 1
ATOM 1396 C CA . GLY A 1 174 ? -0.165 -1.318 -10.704 1.00 72.38 174 GLY A CA 1
ATOM 1397 C C . GLY A 1 174 ? 0.571 -2.534 -11.254 1.00 72.38 174 GLY A C 1
ATOM 1398 O O . GLY A 1 174 ? 0.508 -3.606 -10.656 1.00 72.38 174 GLY A O 1
ATOM 1399 N N . LEU A 1 175 ? 1.261 -2.373 -12.380 1.00 79.38 175 LEU A N 1
ATOM 1400 C CA . LEU A 1 175 ? 2.243 -3.329 -12.887 1.00 79.38 175 LEU A CA 1
ATOM 1401 C C . LEU A 1 175 ? 3.610 -2.659 -12.794 1.00 79.38 175 LEU A C 1
ATOM 1403 O O . LEU A 1 175 ? 3.813 -1.599 -13.378 1.00 79.38 175 LEU A O 1
ATOM 1407 N N . TRP A 1 176 ? 4.520 -3.287 -12.069 1.00 84.62 176 TRP A N 1
ATOM 1408 C CA . TRP A 1 176 ? 5.856 -2.787 -11.798 1.00 84.62 176 TRP A CA 1
ATOM 1409 C C . TRP A 1 176 ? 6.839 -3.779 -12.400 1.00 84.62 176 TRP A C 1
ATOM 1411 O O . TRP A 1 176 ? 6.844 -4.953 -12.029 1.00 84.62 176 TRP A O 1
ATOM 1421 N N . ILE A 1 177 ? 7.645 -3.320 -13.347 1.00 83.44 177 ILE A N 1
ATOM 1422 C CA . ILE A 1 177 ? 8.768 -4.088 -13.875 1.00 83.44 177 ILE A CA 1
ATOM 1423 C C . ILE A 1 177 ? 10.007 -3.390 -13.348 1.00 83.44 177 ILE A C 1
ATOM 1425 O O . ILE A 1 177 ? 10.260 -2.238 -13.700 1.00 83.44 177 ILE A O 1
ATOM 1429 N N . VAL A 1 178 ? 10.704 -4.073 -12.447 1.00 85.88 178 VAL A N 1
ATOM 1430 C CA . VAL A 1 178 ? 11.824 -3.501 -11.713 1.00 85.88 178 VAL A CA 1
ATOM 1431 C C . VAL A 1 178 ? 13.106 -4.186 -12.140 1.00 85.88 178 VAL A C 1
ATOM 1433 O O . VAL A 1 178 ? 13.252 -5.396 -11.963 1.00 85.88 178 VAL A O 1
ATOM 1436 N N . ASP A 1 179 ? 13.998 -3.398 -12.726 1.00 84.94 179 ASP A N 1
ATOM 1437 C CA . ASP A 1 179 ? 15.260 -3.833 -13.319 1.00 84.94 179 ASP A CA 1
ATOM 1438 C C . ASP A 1 179 ? 16.461 -3.384 -12.462 1.00 84.94 179 ASP A C 1
ATOM 1440 O O . ASP A 1 179 ? 16.345 -2.591 -11.516 1.00 84.94 179 ASP A O 1
ATOM 1444 N N . GLN A 1 180 ? 17.632 -3.925 -12.767 1.00 79.50 180 GLN A N 1
ATOM 1445 C CA . GLN A 1 180 ? 18.902 -3.593 -12.145 1.00 79.50 180 GLN A CA 1
ATOM 1446 C C . GLN A 1 180 ? 19.479 -2.319 -12.756 1.00 79.50 180 GLN A C 1
ATOM 1448 O O . GLN A 1 180 ? 20.080 -2.340 -13.825 1.00 79.50 180 GLN A O 1
ATOM 1453 N N . TYR A 1 181 ? 19.375 -1.201 -12.039 1.00 61.94 181 TYR A N 1
ATOM 1454 C CA . TYR A 1 181 ? 20.065 0.033 -12.442 1.00 61.94 181 TYR A CA 1
ATOM 1455 C C . TYR A 1 181 ? 21.092 0.504 -11.417 1.00 61.94 181 TYR A C 1
ATOM 1457 O O . TYR A 1 181 ? 22.140 1.008 -11.811 1.00 61.94 181 TYR A O 1
ATOM 1465 N N . ARG A 1 182 ? 20.866 0.285 -10.106 1.00 65.25 182 ARG A N 1
ATOM 1466 C CA . ARG A 1 182 ? 21.823 0.591 -9.009 1.00 65.25 182 ARG A CA 1
ATOM 1467 C C . ARG A 1 182 ? 21.590 -0.262 -7.755 1.00 65.25 182 ARG A C 1
ATOM 1469 O O . ARG A 1 182 ? 21.385 0.260 -6.649 1.00 65.25 182 ARG A O 1
ATOM 1476 N N . GLY A 1 183 ? 21.619 -1.574 -7.938 1.00 73.44 183 GLY A N 1
ATOM 1477 C CA . GLY A 1 183 ? 21.341 -2.577 -6.912 1.00 73.44 183 GLY A CA 1
ATOM 1478 C C . GLY A 1 183 ? 20.275 -3.559 -7.378 1.00 73.44 183 GLY A C 1
ATOM 1479 O O . GLY A 1 183 ? 19.630 -3.334 -8.403 1.00 73.44 183 GLY A O 1
ATOM 1480 N N . ASP A 1 184 ? 20.114 -4.625 -6.608 1.00 84.62 184 ASP A N 1
ATOM 1481 C CA . ASP A 1 184 ? 19.175 -5.695 -6.915 1.00 84.62 184 ASP A CA 1
ATOM 1482 C C . ASP A 1 184 ? 17.720 -5.210 -6.770 1.00 84.62 184 ASP A C 1
ATOM 1484 O O . ASP A 1 184 ? 17.389 -4.540 -5.780 1.00 84.62 184 ASP A O 1
ATOM 1488 N N . PRO A 1 185 ? 16.840 -5.503 -7.751 1.00 89.31 185 PRO A N 1
ATOM 1489 C CA . PRO A 1 185 ? 15.410 -5.324 -7.621 1.00 89.31 185 PRO A CA 1
ATOM 1490 C C . PRO A 1 185 ? 14.908 -5.946 -6.332 1.00 89.31 185 PRO A C 1
ATOM 1492 O O . PRO A 1 185 ? 15.133 -7.125 -6.048 1.00 89.31 185 PRO A O 1
ATOM 1495 N N . TYR A 1 186 ? 14.205 -5.127 -5.567 1.00 90.81 186 TYR A N 1
ATOM 1496 C CA . TYR A 1 186 ? 13.834 -5.445 -4.208 1.00 90.81 186 TYR A CA 1
ATOM 1497 C C . TYR A 1 186 ? 12.360 -5.154 -3.967 1.00 90.81 186 TYR A C 1
ATOM 1499 O O . TYR A 1 186 ? 11.884 -4.049 -4.239 1.00 90.81 186 TYR A O 1
ATOM 1507 N N . LEU A 1 187 ? 11.656 -6.120 -3.390 1.00 92.25 187 LEU A N 1
ATOM 1508 C CA . LEU A 1 187 ? 10.320 -5.960 -2.840 1.00 92.25 187 LEU A CA 1
ATOM 1509 C C . LEU A 1 187 ? 10.336 -6.319 -1.361 1.00 92.25 187 LEU A C 1
ATOM 1511 O O . LEU A 1 187 ? 10.712 -7.421 -0.979 1.00 92.25 187 LEU A O 1
ATOM 1515 N N . TYR A 1 188 ? 9.785 -5.416 -0.566 1.00 91.12 188 TYR A N 1
ATOM 1516 C CA . TYR A 1 188 ? 9.345 -5.649 0.792 1.00 91.12 188 TYR A CA 1
ATOM 1517 C C . TYR A 1 188 ? 7.837 -5.443 0.878 1.00 91.12 188 TYR A C 1
ATOM 1519 O O . TYR A 1 188 ? 7.298 -4.406 0.479 1.00 91.12 188 TYR A O 1
ATOM 1527 N N . ALA A 1 189 ? 7.140 -6.405 1.457 1.00 87.25 189 ALA A N 1
ATOM 1528 C CA . ALA A 1 189 ? 5.737 -6.275 1.796 1.00 87.25 189 ALA A CA 1
ATOM 1529 C C . ALA A 1 189 ? 5.484 -6.919 3.153 1.00 87.25 189 ALA A C 1
ATOM 1531 O O . ALA A 1 189 ? 5.660 -8.123 3.318 1.00 87.25 189 ALA A O 1
ATOM 1532 N N . ASN A 1 190 ? 5.014 -6.125 4.110 1.00 79.38 190 ASN A N 1
ATOM 1533 C CA . ASN A 1 190 ? 4.485 -6.644 5.363 1.00 79.38 190 ASN A CA 1
ATOM 1534 C C . ASN A 1 190 ? 2.963 -6.634 5.296 1.00 79.38 190 ASN A C 1
ATOM 1536 O O . ASN A 1 190 ? 2.357 -5.567 5.283 1.00 79.38 190 ASN A O 1
ATOM 1540 N N . GLY A 1 191 ? 2.350 -7.806 5.205 1.00 72.81 191 GLY A N 1
ATOM 1541 C CA . GLY A 1 191 ? 0.903 -7.942 5.082 1.00 72.81 191 GLY A CA 1
ATOM 1542 C C . GLY A 1 191 ? 0.372 -9.107 5.903 1.00 72.81 191 GLY A C 1
ATOM 1543 O O . GLY A 1 191 ? 1.054 -9.665 6.761 1.00 72.81 191 GLY A O 1
ATOM 1544 N N . ILE A 1 192 ? -0.867 -9.510 5.637 1.00 63.50 192 ILE A N 1
ATOM 1545 C CA . ILE A 1 192 ? -1.558 -10.554 6.415 1.00 63.50 192 ILE A CA 1
ATOM 1546 C C . ILE A 1 192 ? -0.931 -11.951 6.278 1.00 63.50 192 ILE A C 1
ATOM 1548 O O . ILE A 1 192 ? -1.279 -12.856 7.041 1.00 63.50 192 ILE A O 1
ATOM 1552 N N . PHE A 1 193 ? -0.021 -12.156 5.318 1.00 64.31 193 PHE A N 1
ATOM 1553 C CA . PHE A 1 193 ? 0.777 -13.388 5.204 1.00 64.31 193 PHE A CA 1
ATOM 1554 C C . PHE A 1 193 ? 2.151 -13.287 5.858 1.00 64.31 193 PHE A C 1
ATOM 1556 O O . PHE A 1 193 ? 2.969 -14.189 5.694 1.00 64.31 193 PHE A O 1
ATOM 1563 N N . GLY A 1 194 ? 2.367 -12.237 6.647 1.00 69.00 194 GLY A N 1
ATOM 1564 C CA . GLY A 1 194 ? 3.633 -11.934 7.282 1.00 69.00 194 GLY A CA 1
ATOM 1565 C C . GLY A 1 194 ? 4.521 -11.084 6.390 1.00 69.00 194 GLY A C 1
ATOM 1566 O O . GLY A 1 194 ? 4.087 -10.500 5.391 1.00 69.00 194 GLY A O 1
ATOM 1567 N N . GLU A 1 195 ? 5.779 -11.014 6.794 1.00 79.69 195 GLU A N 1
ATOM 1568 C CA . GLU A 1 195 ? 6.814 -10.307 6.065 1.00 79.69 195 GLU A CA 1
ATOM 1569 C C . GLU A 1 195 ? 7.202 -11.087 4.809 1.00 79.69 195 GLU A C 1
ATOM 1571 O O . GLU A 1 195 ? 7.369 -12.308 4.825 1.00 79.69 195 GLU A O 1
ATOM 1576 N N . THR A 1 196 ? 7.280 -10.378 3.692 1.00 85.94 196 THR A N 1
ATOM 1577 C CA . THR A 1 196 ? 7.724 -10.900 2.406 1.00 85.94 196 THR A CA 1
ATOM 1578 C C . THR A 1 196 ? 8.829 -10.004 1.897 1.00 85.94 196 THR A C 1
ATOM 1580 O O . THR A 1 196 ? 8.607 -8.813 1.685 1.00 85.94 196 THR A O 1
ATOM 1583 N N . GLU A 1 197 ? 9.988 -10.602 1.674 1.00 89.75 197 GLU A N 1
ATOM 1584 C CA . GLU A 1 197 ? 11.158 -9.951 1.114 1.00 89.75 197 GLU A CA 1
ATOM 1585 C C . GLU A 1 197 ? 11.600 -10.748 -0.113 1.00 89.75 197 GLU A C 1
ATOM 1587 O O . GLU A 1 197 ? 11.737 -11.972 -0.054 1.00 89.75 197 GLU A O 1
ATOM 1592 N N . ILE A 1 198 ? 11.735 -10.067 -1.247 1.00 90.00 198 ILE A N 1
ATOM 1593 C CA . ILE A 1 198 ? 12.203 -10.651 -2.502 1.00 90.00 198 ILE A CA 1
ATOM 1594 C C . ILE A 1 198 ? 13.304 -9.751 -3.029 1.00 90.00 198 ILE A C 1
ATOM 1596 O O . ILE A 1 198 ? 13.070 -8.574 -3.292 1.00 90.00 198 ILE A O 1
ATOM 1600 N N . GLU A 1 199 ? 14.477 -10.332 -3.222 1.00 90.19 199 GLU A N 1
ATOM 1601 C CA . GLU A 1 199 ? 15.620 -9.693 -3.857 1.00 90.19 199 GLU A CA 1
ATOM 1602 C C . GLU A 1 199 ? 16.017 -10.533 -5.072 1.00 90.19 199 GLU A C 1
ATOM 1604 O O . GLU A 1 199 ? 16.177 -11.754 -4.963 1.00 90.19 199 GLU A O 1
ATOM 1609 N N . LYS A 1 200 ? 16.140 -9.900 -6.242 1.00 86.00 200 LYS A N 1
ATOM 1610 C CA . LYS A 1 200 ? 16.591 -10.568 -7.467 1.00 86.00 200 LYS A CA 1
ATOM 1611 C C . LYS A 1 200 ? 17.986 -10.117 -7.863 1.00 86.00 200 LYS A C 1
ATOM 1613 O O . LYS A 1 200 ? 18.189 -8.963 -8.213 1.00 86.00 200 LYS A O 1
ATOM 1618 N N . LYS A 1 201 ? 18.911 -11.078 -7.893 1.00 82.56 201 LYS A N 1
ATOM 1619 C CA . LYS A 1 201 ? 20.294 -10.882 -8.357 1.00 82.56 201 LYS A CA 1
ATOM 1620 C C . LYS A 1 201 ? 20.460 -10.946 -9.870 1.00 82.56 201 LYS A C 1
ATOM 1622 O O . LYS A 1 201 ? 21.477 -10.494 -10.380 1.00 82.56 201 LYS A O 1
ATOM 1627 N N . GLU A 1 202 ? 19.492 -11.520 -10.579 1.00 80.88 202 GLU A N 1
ATOM 1628 C CA . GLU A 1 202 ? 19.490 -11.598 -12.039 1.00 80.88 202 GLU A CA 1
ATOM 1629 C C . GLU A 1 202 ? 18.060 -11.449 -12.573 1.00 80.88 202 GLU A C 1
ATOM 1631 O O . GLU A 1 202 ? 17.117 -12.076 -12.075 1.00 80.88 202 GLU A O 1
ATOM 1636 N N . GLY A 1 203 ? 17.911 -10.624 -13.611 1.00 84.88 203 GLY A N 1
ATOM 1637 C CA . GLY A 1 203 ? 16.648 -10.373 -14.300 1.00 84.88 203 GLY A CA 1
ATOM 1638 C C . GLY A 1 203 ? 15.674 -9.460 -13.551 1.00 84.88 203 GLY A C 1
ATOM 1639 O O . GLY A 1 203 ? 15.954 -8.924 -12.481 1.00 84.88 203 GLY A O 1
ATOM 1640 N N . ASN A 1 204 ? 14.488 -9.302 -14.140 1.00 86.00 204 ASN A N 1
ATOM 1641 C CA . ASN A 1 204 ? 13.497 -8.344 -13.658 1.00 86.00 204 ASN A CA 1
ATOM 1642 C C . ASN A 1 204 ? 12.655 -8.933 -12.525 1.00 86.00 204 ASN A C 1
ATOM 1644 O O . ASN A 1 204 ? 12.190 -10.079 -12.599 1.00 86.00 204 ASN A O 1
ATOM 1648 N N . LEU A 1 205 ? 12.386 -8.113 -11.514 1.00 89.50 205 LEU A N 1
ATOM 1649 C CA . LEU A 1 205 ? 11.339 -8.351 -10.528 1.00 89.50 205 LEU A CA 1
ATOM 1650 C C . LEU A 1 205 ? 10.030 -7.787 -11.079 1.00 89.50 205 LEU A C 1
ATOM 1652 O O . LEU A 1 205 ? 9.905 -6.584 -11.315 1.00 89.50 205 LEU A O 1
ATOM 1656 N N . ILE A 1 206 ? 9.049 -8.658 -11.299 1.00 86.75 206 ILE A N 1
ATOM 1657 C CA . ILE A 1 206 ? 7.729 -8.241 -11.773 1.00 86.75 206 ILE A CA 1
ATOM 1658 C C . ILE A 1 206 ? 6.798 -8.222 -10.580 1.00 86.75 206 ILE A C 1
ATOM 1660 O O . ILE A 1 206 ? 6.567 -9.265 -9.978 1.00 86.75 206 ILE A O 1
ATOM 1664 N N . VAL A 1 207 ? 6.225 -7.064 -10.268 1.00 87.88 207 VAL A N 1
ATOM 1665 C CA . VAL A 1 207 ? 5.257 -6.901 -9.183 1.00 87.88 207 VAL A CA 1
ATOM 1666 C C . VAL A 1 207 ? 3.929 -6.422 -9.750 1.00 87.88 207 VAL A C 1
ATOM 1668 O O . VAL A 1 207 ? 3.871 -5.581 -10.639 1.00 87.88 207 VAL A O 1
ATOM 1671 N N . VAL A 1 208 ? 2.835 -6.960 -9.233 1.00 82.62 208 VAL A N 1
ATOM 1672 C CA . VAL A 1 208 ? 1.468 -6.546 -9.526 1.00 82.62 208 VAL A CA 1
ATOM 1673 C C . VAL A 1 208 ? 0.835 -6.112 -8.218 1.00 82.62 208 VAL A C 1
ATOM 1675 O O . VAL A 1 208 ? 0.802 -6.885 -7.261 1.00 82.62 208 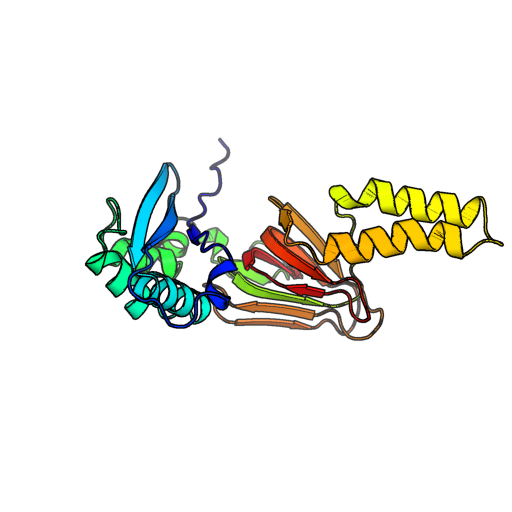VAL A O 1
ATOM 1678 N N . THR A 1 209 ? 0.323 -4.888 -8.164 1.00 80.94 209 THR A N 1
ATOM 1679 C CA . THR A 1 209 ? -0.401 -4.369 -7.005 1.00 80.94 209 THR A CA 1
ATOM 1680 C C . THR A 1 209 ? -1.855 -4.090 -7.344 1.00 80.94 209 THR A C 1
ATOM 1682 O O . THR A 1 209 ? -2.184 -3.657 -8.443 1.00 80.94 209 THR A O 1
ATOM 1685 N N . LEU A 1 210 ? -2.743 -4.309 -6.382 1.00 74.38 210 LEU A N 1
ATOM 1686 C CA . LEU A 1 210 ? -4.140 -3.877 -6.436 1.00 74.38 210 LEU A CA 1
ATOM 1687 C C . LEU A 1 210 ? -4.360 -2.864 -5.310 1.00 74.38 210 LEU A C 1
ATOM 1689 O O . LEU A 1 210 ? -3.993 -3.121 -4.164 1.00 74.38 210 LEU A O 1
ATOM 1693 N N . GLY A 1 211 ? -4.929 -1.703 -5.636 1.00 67.19 211 GLY A N 1
ATOM 1694 C CA . GLY A 1 211 ? -5.198 -0.624 -4.681 1.00 67.19 211 GLY A CA 1
ATOM 1695 C C . GLY A 1 211 ? -3.951 -0.047 -4.005 1.00 67.19 211 GLY A C 1
ATOM 1696 O O . GLY A 1 211 ? -3.982 0.209 -2.801 1.00 67.19 211 GLY A O 1
ATOM 1697 N N . PHE A 1 212 ? -2.845 0.129 -4.735 1.00 80.31 212 PHE A N 1
ATOM 1698 C CA . PHE A 1 212 ? -1.655 0.766 -4.169 1.00 80.31 212 PHE A CA 1
ATOM 1699 C C . PHE A 1 212 ? -1.941 2.230 -3.830 1.00 80.31 212 PHE A C 1
ATOM 1701 O O . PHE A 1 212 ? -2.478 2.968 -4.653 1.00 80.31 212 PHE A O 1
ATOM 1708 N N . THR A 1 213 ? -1.571 2.638 -2.619 1.00 76.00 213 THR A N 1
ATOM 1709 C CA . THR A 1 213 ? -1.625 4.016 -2.132 1.00 76.00 213 THR A CA 1
ATOM 1710 C C . THR A 1 213 ? -0.288 4.375 -1.507 1.00 76.00 213 THR A C 1
ATOM 1712 O O . THR A 1 213 ? 0.076 3.809 -0.475 1.00 76.00 213 THR A O 1
ATOM 1715 N N . GLY A 1 214 ? 0.449 5.308 -2.099 1.00 81.75 214 GLY A N 1
ATOM 1716 C CA . GLY A 1 214 ? 1.800 5.613 -1.642 1.00 81.75 214 GLY A CA 1
ATOM 1717 C C . GLY A 1 214 ? 2.512 6.659 -2.477 1.00 81.75 214 GLY A C 1
ATOM 1718 O O . GLY A 1 214 ? 1.915 7.280 -3.349 1.00 81.75 214 GLY A O 1
ATOM 1719 N N . VAL A 1 215 ? 3.793 6.844 -2.193 1.00 79.06 215 VAL A N 1
ATOM 1720 C CA . VAL A 1 215 ? 4.688 7.772 -2.887 1.00 79.06 215 VAL A CA 1
ATOM 1721 C C . VAL A 1 215 ? 5.598 6.985 -3.821 1.00 79.06 215 VAL A C 1
ATOM 1723 O O . VAL A 1 215 ? 6.080 5.919 -3.436 1.00 79.06 215 VAL A O 1
ATOM 1726 N N . VAL A 1 216 ? 5.854 7.517 -5.017 1.00 79.88 216 VAL A N 1
ATOM 1727 C CA . VAL A 1 216 ? 6.819 6.961 -5.975 1.00 79.88 216 VAL A CA 1
ATOM 1728 C C . VAL A 1 216 ? 7.978 7.943 -6.116 1.00 79.88 216 VAL A C 1
ATOM 1730 O O . VAL A 1 216 ? 7.899 8.961 -6.796 1.00 79.88 216 VAL A O 1
ATOM 1733 N N . THR A 1 217 ? 9.076 7.677 -5.426 1.00 74.38 217 THR A N 1
ATOM 1734 C CA . THR A 1 217 ? 10.280 8.494 -5.531 1.00 74.38 217 THR A CA 1
ATOM 1735 C C . THR A 1 217 ? 11.064 8.060 -6.754 1.00 74.38 217 THR A C 1
ATOM 1737 O O . THR A 1 217 ? 11.379 6.885 -6.876 1.00 74.38 217 THR A O 1
ATOM 1740 N N . ILE A 1 218 ? 11.437 9.000 -7.613 1.00 67.69 218 ILE A N 1
ATOM 1741 C CA . ILE A 1 218 ? 12.165 8.714 -8.861 1.00 67.69 218 ILE A CA 1
ATOM 1742 C C . ILE A 1 218 ? 13.626 9.208 -8.757 1.00 67.69 218 ILE A C 1
ATOM 1744 O O . ILE A 1 218 ? 14.447 8.989 -9.639 1.00 67.69 218 ILE A O 1
ATOM 1748 N N . ALA A 1 219 ? 13.985 9.871 -7.650 1.00 62.47 219 ALA A N 1
ATOM 1749 C CA . ALA A 1 219 ? 15.308 10.454 -7.443 1.00 62.47 219 ALA A CA 1
ATOM 1750 C C . ALA A 1 219 ? 16.290 9.459 -6.791 1.00 62.47 219 ALA A C 1
ATOM 1752 O O . ALA A 1 219 ? 15.992 8.906 -5.734 1.00 62.47 219 ALA A O 1
ATOM 1753 N N . TRP A 1 220 ? 17.484 9.307 -7.383 1.00 59.50 220 TRP A N 1
ATOM 1754 C CA . TRP A 1 220 ? 18.674 8.555 -6.915 1.00 59.50 220 TRP A CA 1
ATOM 1755 C C . TRP A 1 220 ? 18.532 7.030 -6.749 1.00 59.50 220 TRP A C 1
ATOM 1757 O O . TRP A 1 220 ? 19.443 6.296 -7.135 1.00 59.50 220 TRP A O 1
ATOM 1767 N N . ARG A 1 221 ? 17.405 6.550 -6.218 1.00 68.81 221 ARG A N 1
ATOM 1768 C CA . ARG A 1 221 ? 16.949 5.155 -6.248 1.00 68.81 221 ARG A CA 1
ATOM 1769 C C . ARG A 1 221 ? 15.438 5.163 -6.449 1.00 68.81 221 ARG A C 1
ATOM 1771 O O . ARG A 1 221 ? 14.735 5.496 -5.488 1.00 68.81 221 ARG A O 1
ATOM 1778 N N . PRO A 1 222 ? 14.932 4.827 -7.649 1.00 76.38 222 PRO A N 1
ATOM 1779 C CA . PRO A 1 222 ? 13.502 4.731 -7.841 1.00 76.38 222 PRO A CA 1
ATOM 1780 C C . PRO A 1 222 ? 12.932 3.760 -6.805 1.00 76.38 222 PRO A C 1
ATOM 1782 O O . PRO A 1 222 ? 13.441 2.653 -6.604 1.00 76.38 222 PRO A O 1
ATOM 1785 N N . SER A 1 223 ? 11.946 4.229 -6.048 1.00 84.38 223 SER A N 1
ATOM 1786 C CA . SER A 1 223 ? 11.326 3.472 -4.970 1.00 84.38 223 SER A CA 1
ATOM 1787 C C . SER A 1 223 ? 9.857 3.843 -4.859 1.00 84.38 223 SER A C 1
ATOM 1789 O O . SER A 1 223 ? 9.502 5.012 -4.972 1.00 84.38 223 SER A O 1
ATOM 1791 N N . ALA A 1 224 ? 8.994 2.866 -4.626 1.00 85.81 224 ALA A N 1
ATOM 1792 C CA . ALA A 1 224 ? 7.595 3.114 -4.342 1.00 85.81 224 ALA A CA 1
ATOM 1793 C C . ALA A 1 224 ? 7.299 2.582 -2.953 1.00 85.81 224 ALA A C 1
ATOM 1795 O O . ALA A 1 224 ? 7.540 1.412 -2.663 1.00 85.81 224 ALA A O 1
ATOM 1796 N N . ILE A 1 225 ? 6.828 3.471 -2.085 1.00 85.62 225 ILE A N 1
ATOM 1797 C CA . ILE A 1 225 ? 6.611 3.207 -0.667 1.00 85.62 225 ILE A CA 1
ATOM 1798 C C . ILE A 1 225 ? 5.172 3.571 -0.339 1.00 85.62 225 ILE A C 1
ATOM 1800 O O . ILE A 1 225 ? 4.709 4.669 -0.646 1.00 85.62 225 ILE A O 1
ATOM 1804 N N . GLY A 1 226 ? 4.452 2.668 0.310 1.00 85.12 226 GLY A N 1
ATOM 1805 C CA . GLY A 1 226 ? 3.079 2.935 0.698 1.00 85.12 226 GLY A CA 1
ATOM 1806 C C . GLY A 1 226 ? 2.374 1.714 1.241 1.00 85.12 226 GLY A C 1
ATOM 1807 O O . GLY A 1 226 ? 2.911 0.976 2.065 1.00 85.12 226 GLY A O 1
ATOM 1808 N N . SER A 1 227 ? 1.146 1.529 0.778 1.00 77.12 227 SER A N 1
ATOM 1809 C CA . SER A 1 227 ? 0.296 0.396 1.119 1.00 77.12 227 SER A CA 1
ATOM 1810 C C . SER A 1 227 ? -0.282 -0.203 -0.152 1.00 77.12 227 SER A C 1
ATOM 1812 O O . SER A 1 227 ? -0.546 0.531 -1.100 1.00 77.12 227 SER A O 1
ATOM 1814 N N . ALA A 1 228 ? -0.523 -1.507 -0.179 1.00 79.38 228 ALA A N 1
ATOM 1815 C CA . ALA A 1 228 ? -1.203 -2.166 -1.292 1.00 79.38 228 ALA A CA 1
ATOM 1816 C C . ALA A 1 228 ? -2.202 -3.192 -0.759 1.00 79.38 228 ALA A C 1
ATOM 1818 O O . ALA A 1 228 ? -1.901 -3.935 0.172 1.00 79.38 228 ALA A O 1
ATOM 1819 N N . LEU A 1 229 ? -3.397 -3.257 -1.346 1.00 69.50 229 LEU A N 1
ATOM 1820 C CA . LEU A 1 229 ? -4.420 -4.223 -0.925 1.00 69.50 229 LEU A CA 1
ATOM 1821 C C . LEU A 1 229 ? -4.004 -5.647 -1.242 1.00 69.50 229 LEU A C 1
ATOM 1823 O O . LEU A 1 229 ? -4.307 -6.574 -0.497 1.00 69.50 229 LEU A O 1
ATOM 1827 N N . PHE A 1 230 ? -3.321 -5.803 -2.363 1.00 77.69 230 PHE A N 1
ATOM 1828 C CA . PHE A 1 230 ? -2.760 -7.056 -2.801 1.00 77.69 230 PHE A CA 1
ATOM 1829 C C . PHE A 1 230 ? -1.469 -6.769 -3.552 1.00 77.69 230 PHE A C 1
ATOM 1831 O O . PHE A 1 230 ? -1.367 -5.767 -4.261 1.00 77.69 230 PHE A O 1
ATOM 1838 N N . VAL A 1 231 ? -0.501 -7.651 -3.365 1.00 82.81 231 VAL A N 1
ATOM 1839 C CA . VAL A 1 231 ? 0.798 -7.661 -4.020 1.00 82.81 231 VAL A CA 1
ATOM 1840 C C . VAL A 1 231 ? 1.012 -9.080 -4.524 1.00 82.81 231 VAL A C 1
ATOM 1842 O O . VAL A 1 231 ? 0.851 -10.023 -3.758 1.00 82.81 231 VAL A O 1
ATOM 1845 N N . ALA A 1 232 ? 1.396 -9.239 -5.781 1.00 83.81 232 ALA A N 1
ATOM 1846 C CA . ALA A 1 232 ? 1.970 -10.470 -6.309 1.00 83.81 232 ALA A CA 1
ATOM 1847 C C . ALA A 1 232 ? 3.298 -10.137 -6.977 1.00 83.81 232 ALA A C 1
ATOM 1849 O O . ALA A 1 232 ? 3.398 -9.105 -7.629 1.00 83.81 232 ALA A O 1
ATOM 1850 N N . ALA A 1 233 ? 4.308 -10.978 -6.817 1.00 87.75 233 ALA A N 1
ATOM 1851 C CA . ALA A 1 233 ? 5.646 -10.739 -7.322 1.00 87.75 233 ALA A CA 1
ATOM 1852 C C . ALA A 1 233 ? 6.324 -12.021 -7.808 1.00 87.75 233 ALA A C 1
ATOM 1854 O O . ALA A 1 233 ? 6.070 -13.088 -7.249 1.00 87.75 233 ALA A O 1
ATOM 1855 N N . LYS A 1 234 ? 7.169 -11.920 -8.837 1.00 86.25 234 LYS A N 1
ATOM 1856 C CA . LYS A 1 234 ? 8.028 -13.010 -9.318 1.00 86.25 234 LYS A CA 1
ATOM 1857 C C . LYS A 1 234 ? 9.359 -12.520 -9.856 1.00 86.25 234 LYS A C 1
ATOM 1859 O O . LYS A 1 234 ? 9.465 -11.348 -10.285 1.00 86.25 234 LYS A O 1
#